Protein AF-A0AAW7QJD8-F1 (afdb_monomer)

pLDDT: mean 81.21, std 16.2, range [45.59, 98.38]

Foldseek 3Di:
DDADPVADKDWDPAADPVRDIDIDGDDDDPPDDDPDDPPPLPPLVNLCVVLCVQQDEAEPPPVRRGHVNDYHLAQPVLQVVLQVLLPDPVLLVLLVVLCPDPDPPSVVLNVLNVCLNVDDHVSSSLSVQLSCQQPVPSSHVPRPDDNSNADSVSSSSNSCVSNDDPPPPPPPVVVVVCVPPPVNVVVVVVVVVVVVVVVVVVVVVVVVVVVD

Secondary structure (DSSP, 8-state):
-EEETTEEEE--SS--TTS--PPEEE---TTS--SS-------HHHHHHHTTGGGT-B-TTSSS-B-SSS----HHHHHHHHHHHHT-HHHHHHHHHHHT--STTTTTTHHHHHHHHT--HHHHHHHHHHHHHH-TTTT-TT--SPP----HHHHHHHHHHHHSPPTT-STHHHHHHHHH-HHHHHHHHHHHHHHHHHHHHHHHHHHHHTT-

Radius of gyration: 30.31 Å; Cα contacts (8 Å, |Δi|>4): 180; chains: 1; bounding box: 69×104×48 Å

Solvent-accessible surface area (backbone atoms only — not comparable to full-atom values): 12487 Å² total; per-residue (Å²): 115,49,82,55,101,87,41,46,35,41,58,66,95,63,58,48,101,81,76,45,74,62,78,44,76,60,74,84,63,90,91,58,91,64,97,74,64,87,62,80,72,69,54,45,67,53,52,41,58,77,55,44,51,41,70,29,20,25,48,78,88,63,87,72,50,50,25,77,84,39,72,58,52,29,45,69,60,38,51,52,53,45,48,56,49,73,70,32,65,69,54,53,49,50,49,57,58,46,57,72,41,88,49,84,64,37,54,81,30,42,64,57,56,53,56,29,71,76,41,60,74,69,61,18,41,43,47,46,47,24,45,45,47,46,39,35,50,66,85,37,94,81,52,81,60,72,73,56,82,44,48,71,66,57,25,45,48,40,34,51,58,41,65,48,77,70,93,71,79,53,73,65,57,61,52,53,54,54,71,66,36,71,65,54,55,51,54,54,52,52,51,55,53,52,51,54,51,54,55,50,51,52,54,51,54,52,58,56,61,74,74,110

Mean predicted aligned error: 15.96 Å

Structure (mmCIF, N/CA/C/O backbone):
data_AF-A0AAW7QJD8-F1
#
_entry.id   AF-A0AAW7QJD8-F1
#
loop_
_atom_site.group_PDB
_atom_site.id
_atom_site.type_symbol
_atom_site.label_atom_id
_atom_site.label_alt_id
_atom_site.label_comp_id
_atom_site.label_asym_id
_atom_site.label_entity_id
_atom_site.label_seq_id
_atom_site.pdbx_PDB_ins_code
_atom_site.Cartn_x
_atom_site.Cartn_y
_atom_site.Cartn_z
_atom_site.occupancy
_atom_site.B_iso_or_equiv
_atom_site.auth_seq_id
_atom_site.auth_comp_id
_atom_site.auth_asym_id
_atom_site.auth_atom_id
_atom_site.pdbx_PDB_model_num
ATOM 1 N N . MET A 1 1 ? 26.773 -21.481 -22.430 1.00 71.69 1 MET A N 1
ATOM 2 C CA . MET A 1 1 ? 25.728 -20.872 -21.578 1.00 71.69 1 MET A CA 1
ATOM 3 C C . MET A 1 1 ? 24.976 -19.861 -22.421 1.00 71.69 1 MET A C 1
ATOM 5 O O . MET A 1 1 ? 25.639 -19.096 -23.110 1.00 71.69 1 MET A O 1
ATOM 9 N N . ALA A 1 2 ? 23.645 -19.876 -22.394 1.00 82.25 2 ALA A N 1
ATOM 10 C CA . ALA A 1 2 ? 22.806 -18.920 -23.117 1.00 82.25 2 ALA A CA 1
ATOM 11 C C . ALA A 1 2 ? 21.608 -18.496 -22.257 1.00 82.25 2 ALA A C 1
ATOM 13 O O . ALA A 1 2 ? 21.081 -19.301 -21.489 1.00 82.25 2 ALA A O 1
ATOM 14 N N . ILE A 1 3 ? 21.189 -17.239 -22.390 1.00 79.88 3 ILE A N 1
ATOM 15 C CA . ILE A 1 3 ? 19.991 -16.699 -21.738 1.00 79.88 3 ILE A CA 1
ATOM 16 C C . ILE A 1 3 ? 18.856 -16.740 -22.765 1.00 79.88 3 ILE A C 1
ATOM 18 O O . ILE A 1 3 ? 18.984 -16.150 -23.836 1.00 79.88 3 ILE A O 1
ATOM 22 N N . GLY A 1 4 ? 17.784 -17.469 -22.455 1.00 75.00 4 GLY A N 1
ATOM 23 C CA . GLY A 1 4 ? 16.564 -17.541 -23.260 1.00 75.00 4 GLY A CA 1
ATOM 24 C C . GLY A 1 4 ? 15.424 -16.711 -22.654 1.00 75.00 4 GLY A C 1
ATOM 25 O O . GLY A 1 4 ? 15.570 -16.195 -21.546 1.00 75.00 4 GLY A O 1
ATOM 26 N N . PRO A 1 5 ? 14.276 -16.593 -23.346 1.00 70.88 5 PRO A N 1
ATOM 27 C CA . PRO A 1 5 ? 13.136 -15.787 -22.892 1.00 70.88 5 PRO A CA 1
ATOM 28 C C . PRO A 1 5 ? 12.510 -16.278 -21.575 1.00 70.88 5 PRO A C 1
ATOM 30 O O . PRO A 1 5 ? 11.783 -15.535 -20.927 1.00 70.88 5 PRO A O 1
ATOM 33 N N . ASP A 1 6 ? 12.782 -17.520 -21.178 1.00 68.69 6 ASP A N 1
ATOM 34 C CA . ASP A 1 6 ? 12.141 -18.213 -20.061 1.00 68.69 6 ASP A CA 1
ATOM 35 C C . ASP A 1 6 ? 13.138 -18.919 -19.121 1.00 68.69 6 ASP A C 1
ATOM 37 O O . ASP A 1 6 ? 12.734 -19.756 -18.306 1.00 68.69 6 ASP A O 1
ATOM 41 N N . GLY A 1 7 ? 14.441 -18.628 -19.234 1.00 72.75 7 GLY A N 1
ATOM 42 C CA . GLY A 1 7 ? 15.438 -19.152 -18.303 1.00 72.75 7 GLY A CA 1
ATOM 43 C C . GLY A 1 7 ? 16.879 -19.168 -18.801 1.00 72.75 7 GLY A C 1
ATOM 44 O O . GLY A 1 7 ? 17.210 -18.761 -19.916 1.00 72.75 7 GLY A O 1
ATOM 45 N N . LEU A 1 8 ? 17.752 -19.668 -17.927 1.00 80.56 8 LEU A N 1
ATOM 46 C CA . LEU A 1 8 ? 19.159 -19.905 -18.222 1.00 80.56 8 LEU A CA 1
ATOM 47 C C . LEU A 1 8 ? 19.339 -21.333 -18.742 1.00 80.56 8 LEU A C 1
ATOM 49 O O . LEU A 1 8 ? 18.927 -22.296 -18.093 1.00 80.56 8 LEU A O 1
ATOM 53 N N . TYR A 1 9 ? 19.993 -21.459 -19.892 1.00 87.31 9 TYR A N 1
ATOM 54 C CA . TYR A 1 9 ? 20.266 -22.735 -20.537 1.00 87.31 9 TYR A CA 1
ATOM 55 C C . TYR A 1 9 ? 21.768 -23.020 -20.549 1.00 87.31 9 TYR A C 1
ATOM 57 O O . TYR A 1 9 ? 22.594 -22.154 -20.878 1.00 87.31 9 TYR A O 1
ATOM 65 N N . PHE A 1 10 ? 22.140 -24.260 -20.233 1.00 90.12 10 PHE A N 1
ATOM 66 C CA . PHE A 1 10 ? 23.510 -24.734 -20.388 1.00 90.12 10 PHE A CA 1
ATOM 67 C C . PHE A 1 10 ? 23.549 -26.026 -21.205 1.00 90.12 10 PHE A C 1
ATOM 69 O O . PHE A 1 10 ? 22.748 -26.936 -21.011 1.00 90.12 10 PHE A O 1
ATOM 76 N N . ALA A 1 11 ? 24.504 -26.087 -22.127 1.00 89.12 11 ALA A N 1
ATOM 77 C CA . ALA A 1 11 ? 24.877 -27.300 -22.834 1.00 89.12 11 ALA A CA 1
ATOM 78 C C . ALA A 1 11 ? 26.274 -27.702 -22.331 1.00 89.12 11 ALA A C 1
ATOM 80 O O . ALA A 1 11 ? 27.160 -26.836 -22.314 1.00 89.12 11 ALA A O 1
ATOM 81 N N . PRO A 1 12 ? 26.481 -28.948 -21.870 1.00 85.06 12 PRO A N 1
ATOM 82 C CA . PRO A 1 12 ? 27.799 -29.433 -21.498 1.00 85.06 12 PRO A CA 1
ATOM 83 C C . PRO A 1 12 ? 28.723 -29.438 -22.717 1.00 85.06 12 PRO A C 1
ATOM 85 O O . PRO A 1 12 ? 28.290 -29.704 -23.836 1.00 85.06 12 PRO A O 1
ATOM 88 N N . LEU A 1 13 ? 30.009 -29.172 -22.485 1.00 82.31 13 LEU A N 1
ATOM 89 C CA . LEU A 1 13 ? 31.027 -29.209 -23.540 1.00 82.31 13 LEU A CA 1
ATOM 90 C C . LEU A 1 13 ? 31.367 -30.637 -23.988 1.00 82.31 13 LEU A C 1
ATOM 92 O O . LEU A 1 13 ? 31.828 -30.826 -25.108 1.00 82.31 13 LEU A O 1
ATOM 96 N N . TYR A 1 14 ? 31.136 -31.627 -23.125 1.00 84.25 14 TYR A N 1
ATOM 97 C CA . TYR A 1 14 ? 31.439 -33.031 -23.384 1.00 84.25 14 TYR A CA 1
ATOM 98 C C . TYR A 1 14 ? 30.159 -33.860 -23.393 1.00 84.25 14 TYR A C 1
ATOM 100 O O . TYR A 1 14 ? 29.240 -33.603 -22.612 1.00 84.25 14 TYR A O 1
ATOM 108 N N . ALA A 1 15 ? 30.114 -34.851 -24.279 1.00 81.44 15 ALA A N 1
ATOM 109 C CA . ALA A 1 15 ? 29.009 -35.790 -24.355 1.00 81.44 15 ALA A CA 1
ATOM 110 C C . ALA A 1 15 ? 28.962 -36.703 -23.119 1.00 81.44 15 ALA A C 1
ATOM 112 O O . ALA A 1 15 ? 29.961 -36.903 -22.422 1.00 81.44 15 ALA A O 1
ATOM 113 N N . ASN A 1 16 ? 27.780 -37.241 -22.832 1.00 79.25 16 ASN A N 1
ATOM 114 C CA . ASN A 1 16 ? 27.612 -38.263 -21.804 1.00 79.25 16 ASN A CA 1
ATOM 115 C C . ASN A 1 16 ? 28.194 -39.619 -22.266 1.00 79.25 16 ASN A C 1
ATOM 117 O O . ASN A 1 16 ? 28.670 -39.761 -23.388 1.00 79.25 16 ASN A O 1
ATOM 121 N N . GLN A 1 17 ? 28.123 -40.647 -21.414 1.00 82.50 17 GLN A N 1
ATOM 122 C CA . GLN A 1 17 ? 28.627 -41.998 -21.726 1.00 82.50 17 GLN A CA 1
ATOM 123 C C . GLN A 1 17 ? 27.935 -42.685 -22.922 1.00 82.50 17 GLN A C 1
ATOM 125 O O . GLN A 1 17 ? 28.373 -43.751 -23.342 1.00 82.50 17 GLN A O 1
ATOM 130 N N . ALA A 1 18 ? 26.864 -42.093 -23.455 1.00 84.19 18 ALA A N 1
ATOM 131 C CA . ALA A 1 18 ? 26.136 -42.555 -24.630 1.00 84.19 18 ALA A CA 1
ATOM 132 C C . ALA A 1 18 ? 26.365 -41.655 -25.865 1.00 84.19 18 ALA A C 1
ATOM 134 O O . ALA A 1 18 ? 25.564 -41.702 -26.795 1.00 84.19 18 ALA A O 1
ATOM 135 N N . ASP A 1 19 ? 27.411 -40.816 -25.868 1.00 85.19 19 ASP A N 1
ATOM 136 C CA . ASP A 1 19 ? 27.746 -39.861 -26.941 1.00 85.19 19 ASP A CA 1
ATOM 137 C C . ASP A 1 19 ? 26.640 -38.833 -27.261 1.00 85.19 19 ASP A C 1
ATOM 139 O O . ASP A 1 19 ? 26.539 -38.301 -28.367 1.00 85.19 19 ASP A O 1
ATOM 143 N N . GLN A 1 20 ? 25.812 -38.491 -26.271 1.00 83.06 20 GLN A N 1
ATOM 144 C CA . GLN A 1 20 ? 24.758 -37.484 -26.409 1.00 83.06 20 GLN A CA 1
ATOM 145 C C . GLN A 1 20 ? 25.092 -36.199 -25.648 1.00 83.06 20 GLN A C 1
ATOM 147 O O . GLN A 1 20 ? 25.625 -36.227 -24.535 1.00 83.06 20 GLN A O 1
ATOM 152 N N . THR A 1 21 ? 24.712 -35.058 -26.224 1.00 82.56 21 THR A N 1
ATOM 153 C CA . THR A 1 21 ? 24.745 -33.750 -25.562 1.00 82.56 21 THR A CA 1
ATOM 154 C C . THR A 1 21 ? 23.320 -33.269 -25.298 1.00 82.56 21 THR A C 1
ATOM 156 O O . THR A 1 21 ? 22.532 -33.040 -26.213 1.00 82.56 21 THR A O 1
ATOM 159 N N . SER A 1 22 ? 22.972 -33.120 -24.021 1.00 87.44 22 SER A N 1
ATOM 160 C CA . SER A 1 22 ? 21.669 -32.597 -23.600 1.00 87.44 22 SER A CA 1
ATOM 161 C C . SER A 1 22 ? 21.766 -31.109 -23.287 1.00 87.44 22 SER A C 1
ATOM 163 O O . SER A 1 22 ? 22.750 -30.652 -22.709 1.00 87.44 22 SER A O 1
ATOM 165 N N . VAL A 1 23 ? 20.726 -30.349 -23.626 1.00 86.19 23 VAL A N 1
ATOM 166 C CA . VAL A 1 23 ? 20.576 -28.964 -23.166 1.00 86.19 23 VAL A CA 1
ATOM 167 C C . VAL A 1 23 ? 19.755 -28.973 -21.886 1.00 86.19 23 VAL A C 1
ATOM 169 O O . VAL A 1 23 ? 18.638 -29.484 -21.859 1.00 86.19 23 VAL A O 1
ATOM 172 N N . TYR A 1 24 ? 20.303 -28.391 -20.827 1.00 86.25 24 TYR A N 1
ATOM 173 C CA . TYR A 1 24 ? 19.650 -28.302 -19.530 1.00 86.25 24 TYR A CA 1
ATOM 174 C C . TYR A 1 24 ? 19.107 -26.894 -19.313 1.00 86.25 24 TYR A C 1
ATOM 176 O O . TYR A 1 24 ? 19.817 -25.903 -19.511 1.00 86.25 24 TYR A O 1
ATOM 184 N N . LYS A 1 25 ? 17.852 -26.817 -18.867 1.00 84.44 25 LYS A N 1
ATOM 185 C CA . LYS A 1 25 ? 17.217 -25.587 -18.390 1.00 84.44 25 LYS A CA 1
ATOM 186 C C . LYS A 1 25 ? 17.365 -25.502 -16.875 1.00 84.44 25 LYS A C 1
ATOM 188 O O . LYS A 1 25 ? 16.997 -26.434 -16.165 1.00 84.44 25 LYS A O 1
ATOM 193 N N . ILE A 1 26 ? 17.874 -24.381 -16.383 1.00 80.81 26 ILE A N 1
ATOM 194 C CA . ILE A 1 26 ? 17.962 -24.104 -14.949 1.00 80.81 26 ILE A CA 1
ATOM 195 C C . ILE A 1 26 ? 16.654 -23.430 -14.526 1.00 80.81 26 ILE A C 1
ATOM 197 O O . ILE A 1 26 ? 16.325 -22.352 -15.020 1.00 80.81 26 ILE A O 1
ATOM 201 N N . VAL A 1 27 ? 15.911 -24.071 -13.621 1.00 72.00 27 VAL A N 1
ATOM 202 C CA . VAL A 1 27 ? 14.657 -23.553 -13.054 1.00 72.00 27 VAL A CA 1
ATOM 203 C C . VAL A 1 27 ? 14.818 -23.449 -11.533 1.00 72.00 27 VAL A C 1
ATOM 205 O O . VAL A 1 27 ? 15.237 -24.432 -10.920 1.00 72.00 27 VAL A O 1
ATOM 208 N N . PRO A 1 28 ? 14.531 -22.292 -10.908 1.00 67.75 28 PRO A N 1
ATOM 209 C CA . PRO A 1 28 ? 14.561 -22.167 -9.453 1.00 67.75 28 PRO A CA 1
ATOM 210 C C . PRO A 1 28 ? 13.516 -23.073 -8.791 1.00 67.75 28 PRO A C 1
ATOM 212 O O . PRO A 1 28 ? 12.378 -23.138 -9.253 1.00 67.75 28 PRO A O 1
ATOM 215 N N . ASP A 1 29 ? 13.873 -23.720 -7.682 1.00 72.00 29 ASP A N 1
ATOM 216 C CA . ASP A 1 29 ? 12.919 -24.452 -6.847 1.00 72.00 29 ASP A CA 1
ATOM 217 C C . ASP A 1 29 ? 12.010 -23.453 -6.106 1.00 72.00 29 ASP A C 1
ATOM 219 O O . ASP A 1 29 ? 12.505 -22.653 -5.300 1.00 72.00 29 ASP A O 1
ATOM 223 N N . PRO A 1 30 ? 10.685 -23.464 -6.344 1.00 62.53 30 PRO A N 1
ATOM 224 C CA . PRO A 1 30 ? 9.774 -22.529 -5.693 1.00 62.53 30 PRO A CA 1
ATOM 225 C C . PRO A 1 30 ? 9.703 -22.725 -4.172 1.00 62.53 30 PRO A C 1
ATOM 227 O O . PRO A 1 30 ? 9.330 -21.790 -3.464 1.00 62.53 30 PRO A O 1
ATOM 230 N N . THR A 1 31 ? 10.077 -23.902 -3.663 1.00 65.69 31 THR A N 1
ATOM 231 C CA . THR A 1 31 ? 10.000 -24.258 -2.239 1.00 65.69 31 THR A CA 1
ATOM 232 C C . THR A 1 31 ? 11.256 -23.896 -1.444 1.00 65.69 31 THR A C 1
ATOM 234 O O . THR A 1 31 ? 11.243 -23.972 -0.216 1.00 65.69 31 THR A O 1
ATOM 237 N N . ASN A 1 32 ? 12.327 -23.454 -2.115 1.00 60.47 32 ASN A N 1
ATOM 238 C CA . ASN A 1 32 ? 13.611 -23.163 -1.487 1.00 60.47 32 ASN A CA 1
ATOM 239 C C . ASN A 1 32 ? 13.896 -21.648 -1.391 1.00 60.47 32 ASN A C 1
ATOM 241 O O . ASN A 1 32 ? 13.604 -20.856 -2.301 1.00 60.47 32 ASN A O 1
ATOM 245 N N . SER A 1 33 ? 14.503 -21.235 -0.278 1.00 46.50 33 SER A N 1
ATOM 246 C CA . SER A 1 33 ? 14.896 -19.846 -0.015 1.00 46.50 33 SER A CA 1
ATOM 247 C C . SER A 1 33 ? 16.295 -19.588 -0.563 1.00 46.50 33 SER A C 1
ATOM 249 O O . SER A 1 33 ? 17.299 -19.908 0.068 1.00 46.50 33 SER A O 1
ATOM 251 N N . TYR A 1 34 ? 16.368 -18.992 -1.753 1.00 59.31 34 TYR A N 1
ATOM 252 C CA . TYR A 1 34 ? 17.639 -18.587 -2.350 1.00 59.31 34 TYR A CA 1
ATOM 253 C C . TYR A 1 34 ? 18.043 -17.194 -1.851 1.00 59.31 34 TYR A C 1
ATOM 255 O O . TYR A 1 34 ? 17.263 -16.256 -2.027 1.00 59.31 34 TYR A O 1
ATOM 263 N N . PRO A 1 35 ? 19.258 -17.018 -1.298 1.00 47.78 35 PRO A N 1
ATOM 264 C CA . PRO A 1 35 ? 19.729 -15.716 -0.817 1.00 47.78 35 PRO A CA 1
ATOM 265 C C . PRO A 1 35 ? 19.899 -14.689 -1.949 1.00 47.78 35 PRO A C 1
ATOM 267 O O . PRO A 1 35 ? 19.862 -13.489 -1.698 1.00 47.78 35 PRO A O 1
ATOM 270 N N . TYR A 1 36 ? 20.033 -15.157 -3.196 1.00 45.59 36 TYR A N 1
ATOM 271 C CA . TYR A 1 36 ? 20.136 -14.330 -4.397 1.00 45.59 36 TYR A CA 1
ATOM 272 C C . TYR A 1 36 ? 19.245 -14.914 -5.495 1.00 45.59 36 TYR A C 1
ATOM 274 O O . TYR A 1 36 ? 19.683 -15.718 -6.318 1.00 45.59 36 TYR A O 1
ATOM 282 N N . ARG A 1 37 ? 17.963 -14.545 -5.500 1.00 48.72 37 ARG A N 1
ATOM 283 C CA . ARG A 1 37 ? 17.124 -14.741 -6.686 1.00 48.72 37 ARG A CA 1
ATOM 284 C C . ARG A 1 37 ? 17.514 -13.650 -7.691 1.00 48.72 37 ARG A C 1
ATOM 286 O O . ARG A 1 37 ? 17.556 -12.486 -7.287 1.00 48.72 37 ARG A O 1
ATOM 293 N N . PRO A 1 38 ? 17.744 -13.958 -8.982 1.00 49.78 38 PRO A N 1
ATOM 294 C CA . PRO A 1 38 ? 17.526 -12.979 -10.031 1.00 49.78 38 PRO A CA 1
ATOM 295 C C . PRO A 1 38 ? 16.018 -12.735 -10.035 1.00 49.78 38 PRO A C 1
ATOM 297 O O . PRO A 1 38 ? 15.265 -13.328 -10.800 1.00 49.78 38 PRO A O 1
ATOM 300 N N . LEU A 1 39 ? 15.554 -11.944 -9.068 1.00 48.56 39 LEU A N 1
ATOM 301 C CA . LEU A 1 39 ? 14.274 -11.290 -9.170 1.00 48.56 39 LEU A CA 1
ATOM 302 C C . LEU A 1 39 ? 14.393 -10.533 -10.482 1.00 48.56 39 LEU A C 1
ATOM 304 O O . LEU A 1 39 ? 15.276 -9.686 -10.643 1.00 48.56 39 LEU A O 1
ATOM 308 N N . GLN A 1 40 ? 13.533 -10.856 -11.434 1.00 51.28 40 GLN A N 1
ATOM 309 C CA . GLN A 1 40 ? 13.064 -9.816 -12.318 1.00 51.28 40 GLN A CA 1
ATOM 310 C C . GLN A 1 40 ? 12.454 -8.804 -11.347 1.00 51.28 40 GLN A C 1
ATOM 312 O O . GLN A 1 40 ? 11.357 -9.010 -10.843 1.00 51.28 40 GLN A O 1
ATOM 317 N N . VAL A 1 41 ? 13.271 -7.850 -10.888 1.00 54.72 41 VAL A N 1
ATOM 318 C CA . VAL A 1 41 ? 12.813 -6.738 -10.071 1.00 54.72 41 VAL A CA 1
ATOM 319 C C . VAL A 1 41 ? 11.913 -6.006 -11.037 1.00 54.72 41 VAL A C 1
ATOM 321 O O . VAL A 1 41 ? 12.394 -5.279 -11.905 1.00 54.72 41 VAL A O 1
ATOM 324 N N . GLU A 1 42 ? 10.631 -6.355 -10.995 1.00 66.75 42 GLU A N 1
ATOM 325 C CA . GLU A 1 42 ? 9.617 -5.701 -11.791 1.00 66.75 42 GLU A CA 1
ATOM 326 C C . GLU A 1 42 ? 9.771 -4.216 -11.503 1.00 66.75 42 GLU A C 1
ATOM 328 O O . GLU A 1 42 ? 9.825 -3.803 -10.340 1.00 66.75 42 GLU A O 1
ATOM 333 N N . ASP A 1 43 ? 9.970 -3.427 -12.559 1.00 83.38 43 ASP A N 1
ATOM 334 C CA . ASP A 1 43 ? 10.126 -1.990 -12.403 1.00 83.38 43 ASP A CA 1
ATOM 335 C C . ASP A 1 43 ? 8.877 -1.494 -1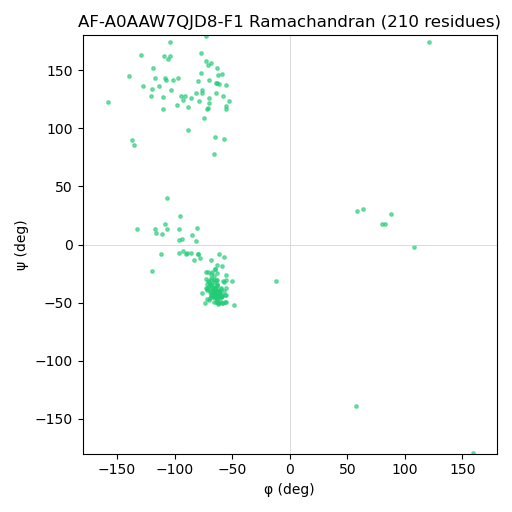1.656 1.00 83.38 43 ASP A C 1
ATOM 337 O O . ASP A 1 43 ? 7.769 -1.621 -12.189 1.00 83.38 43 ASP A O 1
ATOM 341 N N . PRO A 1 44 ? 9.000 -0.936 -10.435 1.00 87.12 44 PRO A N 1
ATOM 342 C CA . PRO A 1 44 ? 7.841 -0.492 -9.667 1.00 87.12 44 PRO A CA 1
ATOM 343 C C . PRO A 1 44 ? 6.993 0.498 -10.464 1.00 87.12 44 PRO A C 1
ATOM 345 O O . PRO A 1 44 ? 5.769 0.525 -10.338 1.00 87.12 44 PRO A O 1
ATOM 348 N N . ARG A 1 45 ? 7.623 1.285 -11.347 1.00 87.31 45 ARG A N 1
ATOM 349 C CA . ARG A 1 45 ? 6.916 2.212 -12.230 1.00 87.31 45 ARG A CA 1
ATOM 350 C C . ARG A 1 45 ? 6.101 1.477 -13.289 1.00 87.31 45 ARG A C 1
ATOM 352 O O . ARG A 1 45 ? 5.055 1.985 -13.681 1.00 87.31 45 ARG A O 1
ATOM 359 N N . GLN A 1 46 ? 6.569 0.330 -13.775 1.00 87.44 46 GLN A N 1
ATOM 360 C CA . GLN A 1 46 ? 5.814 -0.518 -14.693 1.00 87.44 46 GLN A CA 1
ATOM 361 C C . GLN A 1 46 ? 4.579 -1.092 -14.000 1.00 87.44 46 GLN A C 1
ATOM 363 O O . GLN A 1 46 ? 3.484 -0.880 -14.515 1.00 87.44 46 GLN A O 1
ATOM 368 N N . ILE A 1 47 ? 4.725 -1.670 -12.801 1.00 90.94 47 ILE A N 1
ATOM 369 C CA . ILE A 1 47 ? 3.586 -2.171 -12.009 1.00 90.94 47 ILE A CA 1
ATOM 370 C C . ILE A 1 47 ? 2.556 -1.050 -11.792 1.00 90.94 47 ILE A C 1
ATOM 372 O O . ILE A 1 47 ? 1.377 -1.215 -12.089 1.00 90.94 47 ILE A O 1
ATOM 376 N N . ILE A 1 48 ? 2.997 0.132 -11.347 1.00 91.50 48 ILE A N 1
ATOM 377 C CA . ILE A 1 48 ? 2.129 1.301 -11.108 1.00 91.50 48 ILE A CA 1
ATOM 378 C C . ILE A 1 48 ? 1.339 1.712 -12.363 1.00 91.50 48 ILE A C 1
ATOM 380 O O . ILE A 1 48 ? 0.168 2.088 -12.257 1.00 91.50 48 ILE A O 1
ATOM 384 N N . ARG A 1 49 ? 1.965 1.659 -13.547 1.00 89.69 49 ARG A N 1
ATOM 385 C CA . ARG A 1 49 ? 1.309 1.990 -14.820 1.00 89.69 49 ARG A CA 1
ATOM 386 C C . ARG A 1 49 ? 0.336 0.898 -15.257 1.00 89.69 49 ARG A C 1
ATOM 388 O O . ARG A 1 49 ? -0.806 1.210 -15.573 1.00 89.69 49 ARG A O 1
ATOM 395 N N . GLU A 1 50 ? 0.776 -0.355 -15.271 1.00 91.62 50 GLU A N 1
ATOM 396 C CA . GLU A 1 50 ? 0.013 -1.488 -15.812 1.00 91.62 50 GLU A CA 1
ATOM 397 C C . GLU A 1 50 ? -1.168 -1.881 -14.924 1.00 91.62 50 GLU A C 1
ATOM 399 O O . GLU A 1 50 ? -2.229 -2.236 -15.431 1.00 91.62 50 GLU A O 1
ATOM 404 N N . ARG A 1 51 ? -1.020 -1.749 -13.602 1.00 94.75 51 ARG A N 1
ATOM 405 C CA . ARG A 1 51 ? -2.105 -1.985 -12.640 1.00 94.75 51 ARG A CA 1
ATOM 406 C C . ARG A 1 51 ? -3.073 -0.804 -12.542 1.00 94.75 51 ARG A C 1
ATOM 408 O O . ARG A 1 51 ? -4.119 -0.935 -11.924 1.00 94.75 51 ARG A O 1
ATOM 415 N N . GLY A 1 52 ? -2.767 0.334 -13.173 1.00 92.94 52 GLY A N 1
ATOM 416 C CA . GLY A 1 52 ? -3.696 1.459 -13.303 1.00 92.94 52 GLY A CA 1
ATOM 417 C C . GLY A 1 52 ? -3.761 2.402 -12.097 1.00 92.94 52 GLY A C 1
ATOM 418 O O . GLY A 1 52 ? -4.698 3.194 -12.001 1.00 92.94 52 GLY A O 1
ATOM 419 N N . CYS A 1 53 ? -2.769 2.385 -11.199 1.00 93.81 53 CYS A N 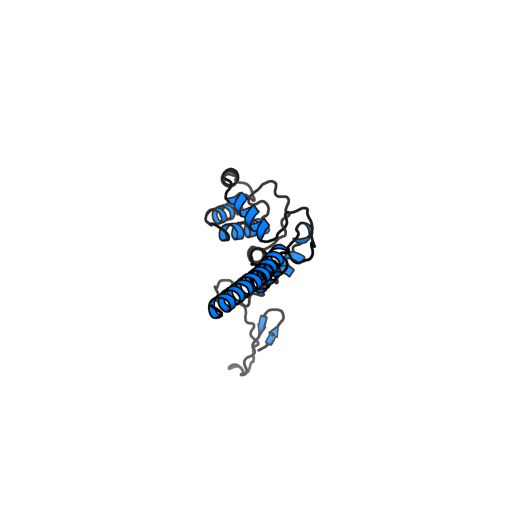1
ATOM 420 C CA . CYS A 1 53 ? -2.751 3.231 -9.997 1.00 93.81 53 CYS A CA 1
ATOM 421 C C . CYS A 1 53 ? -2.892 4.729 -10.333 1.00 93.81 53 CYS A C 1
ATOM 423 O O . CYS A 1 53 ? -3.590 5.476 -9.644 1.00 93.81 53 CYS A O 1
ATOM 425 N N . LEU A 1 54 ? -2.274 5.159 -11.438 1.00 92.31 54 LEU A N 1
ATOM 426 C CA . LEU A 1 54 ? -2.307 6.545 -11.915 1.00 92.31 54 LEU A CA 1
ATOM 427 C C . LEU A 1 54 ? -3.690 6.989 -12.417 1.00 92.31 54 LEU A C 1
ATOM 429 O O . LEU A 1 54 ? -3.925 8.183 -12.567 1.00 92.31 54 LEU A O 1
ATOM 433 N N . GLY A 1 55 ? -4.634 6.069 -12.646 1.00 92.31 55 GLY A N 1
ATOM 434 C CA . GLY A 1 55 ? -6.006 6.428 -13.016 1.00 92.31 55 GLY A CA 1
ATOM 435 C C . GLY A 1 55 ? -6.729 7.216 -11.918 1.00 92.31 55 GLY A C 1
ATOM 436 O O . GLY A 1 55 ? -7.556 8.078 -12.214 1.00 92.31 55 GLY A O 1
ATOM 437 N N . CYS A 1 56 ? -6.380 6.974 -10.651 1.00 94.31 56 CYS A N 1
ATOM 438 C CA . CYS A 1 56 ? -7.012 7.625 -9.502 1.00 94.31 56 CYS A CA 1
ATOM 439 C C . CYS A 1 56 ? -6.045 8.440 -8.645 1.00 94.31 56 CYS A C 1
ATOM 441 O O . CYS A 1 56 ? -6.513 9.330 -7.940 1.00 94.31 56 CYS A O 1
ATOM 443 N N . HIS A 1 57 ? -4.746 8.149 -8.692 1.00 93.88 57 HIS A N 1
ATOM 444 C CA . HIS A 1 57 ? -3.749 8.741 -7.808 1.00 93.88 57 HIS A CA 1
ATOM 445 C C . HIS A 1 57 ? -2.688 9.541 -8.569 1.00 93.88 57 HIS A C 1
ATOM 447 O O . HIS A 1 57 ? -2.314 9.189 -9.685 1.00 93.88 57 HIS A O 1
ATOM 453 N N . GLN A 1 58 ? -2.126 10.549 -7.901 1.00 89.88 58 GLN A N 1
ATOM 454 C CA . GLN A 1 58 ? -0.912 11.259 -8.322 1.00 89.88 58 GLN A CA 1
ATOM 455 C C . GLN A 1 58 ? 0.299 10.774 -7.519 1.00 89.88 58 GLN A C 1
ATOM 457 O O . GLN A 1 58 ? 0.194 10.576 -6.304 1.00 89.88 58 GLN A O 1
ATOM 462 N N . ILE A 1 59 ? 1.465 10.649 -8.159 1.00 84.25 59 ILE A N 1
ATOM 463 C CA . ILE A 1 59 ? 2.735 10.291 -7.507 1.00 84.25 59 ILE A CA 1
ATOM 464 C C . ILE A 1 59 ? 3.742 11.429 -7.727 1.00 84.25 59 ILE A C 1
ATOM 466 O O . ILE A 1 59 ? 3.880 11.959 -8.817 1.00 84.25 59 ILE A O 1
ATOM 470 N N . ARG A 1 60 ? 4.461 11.868 -6.685 1.00 70.56 60 ARG A N 1
ATOM 471 C CA . ARG A 1 60 ? 5.434 12.973 -6.822 1.00 70.56 60 ARG A CA 1
ATOM 472 C C . ARG A 1 60 ? 6.557 12.606 -7.811 1.00 70.56 60 ARG A C 1
ATOM 474 O O . ARG A 1 60 ? 7.113 11.517 -7.725 1.00 70.56 60 ARG A O 1
ATOM 481 N N . GLY A 1 61 ? 6.952 13.561 -8.661 1.00 58.72 61 GLY A N 1
ATOM 482 C CA . GLY A 1 61 ? 8.096 13.439 -9.583 1.00 58.72 61 GLY A CA 1
ATOM 483 C C . GLY A 1 61 ? 7.738 13.286 -11.067 1.00 58.72 61 GLY A C 1
ATOM 484 O O . GLY A 1 61 ? 8.640 13.272 -11.897 1.00 58.72 61 GLY A O 1
ATOM 485 N N . ASP A 1 62 ? 6.451 13.230 -11.412 1.00 53.06 62 ASP A N 1
ATOM 486 C CA . ASP A 1 62 ? 5.945 13.053 -12.785 1.00 53.06 62 ASP A CA 1
ATOM 487 C C . ASP A 1 62 ? 5.235 14.297 -13.363 1.00 53.06 62 ASP A C 1
ATOM 489 O O . ASP A 1 62 ? 4.627 14.238 -14.428 1.00 53.06 62 ASP A O 1
ATOM 493 N N . GLY A 1 63 ? 5.311 15.440 -12.672 1.00 52.66 63 GLY A N 1
ATOM 494 C CA . GLY A 1 63 ? 4.681 16.685 -13.122 1.00 52.66 63 GLY A CA 1
ATOM 495 C C . GLY A 1 63 ? 3.177 16.786 -12.847 1.00 52.66 63 GLY A C 1
ATOM 496 O O . GLY A 1 63 ? 2.528 17.644 -13.439 1.00 52.66 63 GLY A O 1
ATOM 497 N N . GLY A 1 64 ? 2.624 15.967 -11.942 1.00 58.50 64 GLY A N 1
ATOM 498 C CA . GLY A 1 64 ? 1.191 15.986 -11.617 1.00 58.50 64 GLY A CA 1
ATOM 499 C C . GLY A 1 64 ? 0.370 15.071 -12.523 1.00 58.50 64 GLY A C 1
ATOM 500 O O . GLY A 1 64 ? -0.813 15.320 -12.746 1.00 58.50 64 GLY A O 1
ATOM 501 N N . PHE A 1 65 ? 1.004 14.035 -13.070 1.00 68.19 65 PHE A N 1
ATOM 502 C CA . PHE A 1 65 ? 0.336 13.053 -13.905 1.00 68.19 65 PHE A CA 1
ATOM 503 C C . PHE A 1 65 ? -0.481 12.098 -13.020 1.00 68.19 65 PHE A C 1
ATOM 505 O O . PHE A 1 65 ? 0.007 11.575 -12.021 1.00 68.19 65 PHE A O 1
ATOM 512 N N . GLY A 1 66 ? -1.747 11.891 -13.377 1.00 82.88 66 GLY A N 1
ATOM 513 C CA . GLY A 1 66 ? -2.650 10.965 -12.695 1.00 82.88 66 GLY A CA 1
ATOM 514 C C . GLY A 1 66 ? -3.922 11.601 -12.130 1.00 82.88 66 GLY A C 1
ATOM 515 O O . GLY A 1 66 ? -4.136 12.814 -12.194 1.00 82.88 66 GLY A O 1
ATOM 516 N N . GLY A 1 67 ? -4.808 10.750 -11.617 1.00 85.62 67 GLY A N 1
ATOM 517 C CA . GLY A 1 67 ? -6.122 11.138 -11.110 1.00 85.62 67 GLY A CA 1
ATOM 518 C C .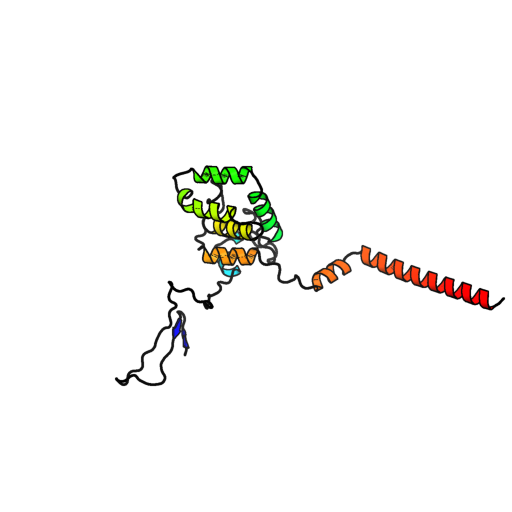 GLY A 1 67 ? -6.094 11.784 -9.722 1.00 85.62 67 GLY A C 1
ATOM 519 O O . GLY A 1 67 ? -5.119 11.685 -8.982 1.00 85.62 67 GLY A O 1
ATOM 520 N N . ALA A 1 68 ? -7.206 12.423 -9.356 1.00 87.56 68 ALA A N 1
ATOM 521 C CA . ALA A 1 68 ? -7.432 13.004 -8.026 1.00 87.56 68 ALA A CA 1
ATOM 522 C C . ALA A 1 68 ? -8.597 12.336 -7.268 1.00 87.56 68 ALA A C 1
ATOM 524 O O . ALA A 1 68 ? -9.054 12.848 -6.249 1.00 87.56 68 ALA A O 1
ATOM 525 N N . ALA A 1 69 ? -9.109 11.213 -7.785 1.00 91.62 69 ALA A N 1
ATOM 526 C CA . ALA A 1 69 ? -10.176 10.451 -7.136 1.00 91.62 69 ALA A CA 1
ATOM 527 C C . ALA A 1 69 ? -9.678 9.746 -5.861 1.00 91.62 69 ALA A C 1
ATOM 529 O O . ALA A 1 69 ? -10.433 9.583 -4.905 1.00 91.62 69 ALA A O 1
ATOM 530 N N . GLY A 1 70 ? -8.406 9.344 -5.849 1.00 90.81 70 GLY A N 1
ATOM 531 C CA . GLY A 1 70 ? -7.699 8.821 -4.689 1.00 90.81 70 GLY A CA 1
ATOM 532 C C . GLY A 1 70 ? -6.730 9.853 -4.096 1.00 90.81 70 GLY A C 1
ATOM 533 O O . GLY A 1 70 ? -6.354 10.821 -4.761 1.00 90.81 70 GLY A O 1
ATOM 534 N N . PRO A 1 71 ? -6.291 9.660 -2.840 1.00 91.31 71 PRO A N 1
ATOM 535 C CA . PRO A 1 71 ? -5.307 10.537 -2.213 1.00 91.31 71 PRO A CA 1
ATOM 536 C C . PRO A 1 71 ? -3.961 10.488 -2.951 1.00 91.31 71 PRO A C 1
ATOM 538 O O . PRO A 1 71 ? -3.601 9.453 -3.513 1.00 91.31 71 PRO A O 1
ATOM 541 N N . PRO A 1 72 ? -3.164 11.565 -2.921 1.00 90.44 72 PRO A N 1
ATOM 542 C CA . PRO A 1 72 ? -1.845 11.545 -3.533 1.00 90.44 72 PRO A CA 1
ATOM 543 C C . PRO A 1 72 ? -0.931 10.537 -2.822 1.00 90.44 72 PRO A C 1
ATOM 545 O O . PRO A 1 72 ? -0.895 10.464 -1.595 1.00 90.44 72 PRO A O 1
ATOM 548 N N . LEU A 1 73 ? -0.148 9.798 -3.603 1.00 91.06 73 LEU A N 1
ATOM 549 C CA . LEU A 1 73 ? 0.764 8.751 -3.135 1.00 91.06 73 LEU A CA 1
ATOM 550 C C . LEU A 1 73 ? 2.196 9.274 -2.949 1.00 91.06 73 LEU A C 1
ATOM 552 O O . LEU A 1 73 ? 3.163 8.523 -3.038 1.00 91.06 73 LEU A O 1
ATOM 556 N N . ASN A 1 74 ? 2.367 10.579 -2.719 1.00 87.44 74 ASN A N 1
ATOM 557 C CA . ASN A 1 74 ? 3.686 11.097 -2.370 1.00 87.44 74 ASN A CA 1
ATOM 558 C C . ASN A 1 74 ? 4.090 10.636 -0.966 1.00 87.44 74 ASN A C 1
ATOM 560 O O . ASN A 1 74 ? 3.260 10.615 -0.057 1.00 87.44 74 ASN A O 1
ATOM 564 N N . ARG A 1 75 ? 5.374 10.306 -0.803 1.00 89.31 75 ARG A N 1
ATOM 565 C CA . ARG A 1 75 ? 5.928 9.693 0.408 1.00 89.31 75 ARG A CA 1
ATOM 566 C C . ARG A 1 75 ? 5.512 10.409 1.689 1.00 89.31 75 ARG A C 1
ATOM 568 O O . ARG A 1 75 ? 5.032 9.771 2.620 1.00 89.31 75 ARG A O 1
ATOM 575 N N . GLU A 1 76 ? 5.704 11.726 1.743 1.00 88.94 76 GLU A N 1
ATOM 576 C CA . GLU A 1 76 ? 5.506 12.494 2.974 1.00 88.94 76 GLU A CA 1
ATOM 577 C C . GLU A 1 76 ? 4.046 12.468 3.438 1.00 88.94 76 GLU A C 1
ATOM 579 O O . GLU A 1 76 ? 3.778 12.156 4.599 1.00 88.94 76 GLU A O 1
ATOM 584 N N . LEU A 1 77 ? 3.099 12.756 2.536 1.00 89.75 77 LEU A N 1
ATOM 585 C CA . LEU A 1 77 ? 1.677 12.725 2.880 1.00 89.75 77 LEU A CA 1
ATOM 586 C C . LEU A 1 77 ? 1.186 11.299 3.114 1.00 89.75 77 LEU A C 1
ATOM 588 O O . LEU A 1 77 ? 0.372 11.085 4.009 1.00 89.75 77 LEU A O 1
ATOM 592 N N . LEU A 1 78 ? 1.678 10.325 2.346 1.00 91.94 78 LEU A N 1
ATOM 593 C CA . LEU A 1 78 ? 1.285 8.928 2.492 1.00 91.94 78 LEU A CA 1
ATOM 594 C C . LEU A 1 78 ? 1.661 8.397 3.880 1.00 91.94 78 LEU A C 1
ATOM 596 O O . LEU A 1 78 ? 0.794 7.891 4.590 1.00 91.94 78 LEU A O 1
ATOM 600 N N . ILE A 1 79 ? 2.915 8.590 4.303 1.00 93.50 79 ILE A N 1
ATOM 601 C CA . ILE A 1 79 ? 3.374 8.198 5.641 1.00 93.50 79 ILE A CA 1
ATOM 602 C C . ILE A 1 79 ? 2.552 8.911 6.715 1.00 93.50 79 ILE A C 1
ATOM 604 O O . ILE A 1 79 ? 2.017 8.248 7.601 1.00 93.50 79 ILE A O 1
ATOM 608 N N . ALA A 1 80 ? 2.404 10.236 6.621 1.00 94.12 80 ALA A N 1
ATOM 609 C CA . ALA A 1 80 ? 1.680 11.014 7.624 1.00 94.12 80 ALA A CA 1
ATOM 610 C C . ALA A 1 80 ? 0.217 10.557 7.773 1.00 94.12 80 ALA A C 1
ATOM 612 O O . ALA A 1 80 ? -0.255 10.351 8.891 1.00 94.12 80 ALA A O 1
ATOM 613 N N . ASN A 1 81 ? -0.487 10.345 6.658 1.00 94.56 81 ASN A N 1
ATOM 614 C CA . ASN A 1 81 ? -1.890 9.931 6.658 1.00 94.56 81 ASN A CA 1
ATOM 615 C C . ASN A 1 81 ? -2.074 8.521 7.226 1.00 94.56 81 ASN A C 1
ATOM 617 O O . ASN A 1 81 ? -2.966 8.297 8.047 1.00 94.56 81 ASN A O 1
ATOM 621 N N . VAL A 1 82 ? -1.229 7.572 6.813 1.00 96.81 82 VAL A N 1
ATOM 622 C CA . VAL A 1 82 ? -1.318 6.189 7.292 1.00 96.81 82 VAL A CA 1
ATOM 623 C C . VAL A 1 82 ? -0.938 6.114 8.769 1.00 96.81 82 VAL A C 1
ATOM 625 O O . VAL A 1 82 ? -1.672 5.514 9.545 1.00 96.81 82 VAL A O 1
ATOM 628 N N . GLN A 1 83 ? 0.127 6.789 9.207 1.00 96.69 83 GLN A N 1
ATOM 629 C CA . GLN A 1 83 ? 0.481 6.847 10.631 1.00 96.69 83 GLN A CA 1
ATOM 630 C C . GLN A 1 83 ? -0.631 7.472 11.475 1.00 96.69 83 GLN A C 1
ATOM 632 O O . GLN A 1 83 ? -0.978 6.930 12.522 1.00 96.69 83 GLN A O 1
ATOM 637 N N . ALA A 1 84 ? -1.228 8.577 11.019 1.00 96.88 84 ALA A N 1
ATOM 638 C CA . ALA A 1 84 ? -2.342 9.207 11.721 1.00 96.88 84 ALA A CA 1
ATOM 639 C C . ALA A 1 84 ? -3.542 8.256 11.854 1.00 96.88 84 ALA A C 1
ATOM 641 O O . ALA A 1 84 ? -4.144 8.174 12.925 1.00 96.88 84 ALA A O 1
ATOM 642 N N . ARG A 1 85 ? -3.850 7.488 10.799 1.00 96.12 85 ARG A N 1
ATOM 643 C CA . ARG A 1 85 ? -4.876 6.437 10.826 1.00 96.12 85 ARG A CA 1
ATOM 644 C C . ARG A 1 85 ? -4.522 5.333 11.827 1.00 96.12 85 ARG A C 1
ATOM 646 O O . ARG A 1 85 ? -5.339 5.017 12.681 1.00 96.12 85 ARG A O 1
ATOM 653 N N . LEU A 1 86 ? -3.309 4.783 11.772 1.00 96.38 86 LEU A N 1
ATOM 654 C CA . LEU A 1 86 ? -2.874 3.694 12.657 1.00 96.38 86 LEU A CA 1
ATOM 655 C C . LEU A 1 86 ? -2.789 4.108 14.136 1.00 96.38 86 LEU A C 1
ATOM 657 O O . LEU A 1 86 ? -2.949 3.269 15.023 1.00 96.38 86 LEU A O 1
ATOM 661 N N . ASN A 1 87 ? -2.563 5.388 14.422 1.00 95.88 87 ASN A N 1
ATOM 662 C CA . ASN A 1 87 ? -2.530 5.925 15.784 1.00 95.88 87 ASN A CA 1
ATOM 663 C C . ASN A 1 87 ? -3.919 6.314 16.318 1.00 95.88 87 ASN A C 1
ATOM 665 O O . ASN A 1 87 ? -4.060 6.635 17.498 1.00 95.88 87 ASN A O 1
ATOM 669 N N . ASN A 1 88 ? -4.954 6.279 15.477 1.00 97.44 88 ASN A N 1
ATOM 670 C CA . ASN A 1 88 ? -6.315 6.610 15.868 1.00 97.44 88 ASN A CA 1
ATOM 671 C C . ASN A 1 88 ? -6.977 5.429 16.609 1.00 97.44 88 ASN A C 1
ATOM 673 O O . ASN A 1 88 ? -7.077 4.319 16.084 1.00 97.44 88 ASN A O 1
ATOM 677 N N . GLN A 1 89 ? -7.455 5.670 17.834 1.00 97.56 89 GLN A N 1
ATOM 678 C CA . GLN A 1 89 ? -8.075 4.633 18.673 1.00 97.56 89 GLN A CA 1
ATOM 679 C C . GLN A 1 89 ? -9.405 4.124 18.103 1.00 97.56 89 GLN A C 1
ATOM 681 O O . GLN A 1 89 ? -9.668 2.926 18.137 1.00 97.56 89 GLN A O 1
ATOM 686 N N . GLN A 1 90 ? -10.225 5.005 17.524 1.00 97.25 90 GLN A N 1
ATOM 687 C CA . GLN A 1 90 ? -11.487 4.617 16.891 1.00 97.25 90 GLN A CA 1
ATOM 688 C C . GLN A 1 90 ? -11.248 3.720 15.671 1.00 97.25 90 GLN A C 1
ATOM 690 O O . GLN A 1 90 ? -11.982 2.761 15.457 1.00 97.25 90 GLN A O 1
ATOM 695 N N . TYR A 1 91 ? -10.193 3.987 14.900 1.00 96.69 91 TYR A N 1
ATOM 696 C CA . TYR A 1 91 ? -9.787 3.123 13.795 1.00 96.69 91 TYR A CA 1
ATOM 697 C C . TYR A 1 91 ? -9.341 1.739 14.289 1.00 96.69 91 TYR A C 1
ATOM 699 O O . TYR A 1 91 ? -9.735 0.730 13.716 1.00 96.69 91 TYR A O 1
ATOM 707 N N . ARG A 1 92 ? -8.581 1.660 15.389 1.00 96.12 92 ARG A N 1
ATOM 708 C CA . ARG A 1 92 ? -8.202 0.366 15.986 1.00 96.12 92 ARG A CA 1
ATOM 709 C C . ARG A 1 92 ? -9.414 -0.427 16.471 1.00 96.12 92 ARG A C 1
ATOM 711 O O . ARG A 1 92 ? -9.458 -1.634 16.254 1.00 96.12 92 ARG A O 1
ATOM 718 N N . GLN A 1 93 ? -10.402 0.245 17.065 1.00 97.31 93 GLN A N 1
ATOM 719 C CA . GLN A 1 93 ? -11.659 -0.396 17.450 1.00 97.31 93 GLN A CA 1
ATOM 720 C C . GLN A 1 93 ? -12.418 -0.923 16.226 1.00 97.31 93 GLN A C 1
ATOM 722 O O . GLN A 1 93 ? -12.860 -2.065 16.240 1.00 97.31 93 GLN A O 1
ATOM 727 N N . LEU A 1 94 ? -12.488 -0.146 15.138 1.00 96.12 94 LEU A N 1
ATOM 728 C CA . LEU A 1 94 ? -13.090 -0.601 13.882 1.00 96.12 94 LEU A CA 1
ATOM 729 C C . LEU A 1 94 ? -12.439 -1.897 13.374 1.00 96.12 94 LEU A C 1
ATOM 731 O O . LEU A 1 94 ? -13.151 -2.804 12.958 1.00 96.12 94 LEU A O 1
ATOM 735 N N . LEU A 1 95 ? -11.106 -2.010 13.417 1.00 97.25 95 LEU A N 1
ATOM 736 C CA . LEU A 1 95 ? -10.422 -3.243 13.008 1.00 97.25 95 LEU A CA 1
ATOM 737 C C . LEU A 1 95 ? -10.831 -4.443 13.873 1.00 97.25 95 LEU A C 1
ATOM 739 O O . LEU A 1 95 ? -11.081 -5.517 13.328 1.00 97.25 95 LEU A O 1
ATOM 743 N N . ALA A 1 96 ? -10.944 -4.247 15.189 1.00 96.75 96 ALA A N 1
ATOM 744 C CA . ALA A 1 96 ? -11.397 -5.285 16.112 1.00 96.75 96 ALA A CA 1
ATOM 745 C C . ALA A 1 96 ? -12.856 -5.699 15.849 1.00 96.75 96 ALA A C 1
ATOM 747 O O . ALA A 1 96 ? -13.179 -6.883 15.916 1.00 96.75 96 ALA A O 1
ATOM 748 N N . ASP A 1 97 ? -13.724 -4.748 15.500 1.00 96.69 97 ASP A N 1
ATOM 749 C CA . ASP A 1 97 ? -15.117 -5.025 15.142 1.00 96.69 97 ASP A CA 1
ATOM 750 C C . ASP A 1 97 ? -15.208 -5.800 13.814 1.00 96.69 97 ASP A C 1
ATOM 752 O O . ASP A 1 97 ? -16.005 -6.730 13.688 1.00 96.69 97 ASP A O 1
ATOM 756 N N . LEU A 1 98 ? -14.366 -5.463 12.827 1.00 96.31 98 LEU A N 1
ATOM 757 C CA . LEU A 1 98 ? -14.270 -6.204 11.563 1.00 96.31 98 LEU A CA 1
ATOM 758 C C . LEU A 1 98 ? -13.787 -7.646 11.774 1.00 96.31 98 LEU A C 1
ATOM 760 O O . LEU A 1 98 ? -14.246 -8.543 11.070 1.00 96.31 98 LEU A O 1
ATOM 764 N N . ASP A 1 99 ? -12.905 -7.891 12.748 1.00 96.81 99 ASP A N 1
ATOM 765 C CA . ASP A 1 99 ? -12.422 -9.239 13.073 1.00 96.81 99 ASP A CA 1
ATOM 766 C C . ASP A 1 99 ? -13.531 -10.180 13.568 1.00 96.81 99 ASP A C 1
ATOM 768 O O . ASP A 1 99 ? -13.412 -11.394 13.379 1.00 96.81 99 ASP A O 1
ATOM 772 N N . GLN A 1 100 ? -14.623 -9.64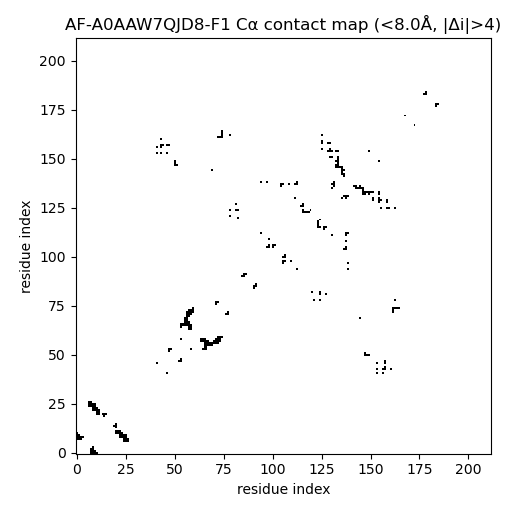2 14.125 1.00 96.81 100 GLN A N 1
ATOM 773 C CA . GLN A 1 100 ? -15.779 -10.424 14.588 1.00 96.81 100 GLN A CA 1
ATOM 774 C C . GLN A 1 100 ? -16.702 -10.889 13.456 1.00 96.81 100 GLN A C 1
ATOM 776 O O . GLN A 1 100 ? -17.594 -11.703 13.681 1.00 96.81 100 GLN A O 1
ATOM 781 N N . LEU A 1 101 ? -16.528 -10.373 12.240 1.00 95.94 101 LEU A N 1
ATOM 782 C CA . LEU A 1 101 ? -17.370 -10.737 11.106 1.00 95.94 101 LEU A CA 1
ATOM 783 C C . LEU A 1 101 ? -16.925 -12.081 10.523 1.00 95.94 101 LEU A C 1
ATOM 785 O O . LEU A 1 101 ? -15.729 -12.352 10.404 1.00 95.94 101 LEU A O 1
ATOM 789 N N . GLU A 1 102 ? -17.894 -12.907 10.131 1.00 96.62 102 GLU A N 1
ATOM 790 C CA . GLU A 1 102 ? -17.668 -14.260 9.596 1.00 96.62 102 GLU A CA 1
ATOM 791 C C . GLU A 1 102 ? -17.899 -14.370 8.077 1.00 96.62 102 GLU A C 1
ATOM 793 O O . GLU A 1 102 ? -17.969 -15.464 7.526 1.00 96.62 102 GLU A O 1
ATOM 798 N N . GLU A 1 103 ? -17.991 -13.237 7.383 1.00 94.06 103 GLU A N 1
ATOM 799 C CA . GLU A 1 103 ? -18.124 -13.163 5.922 1.00 94.06 103 GLU A CA 1
ATOM 800 C C . GLU A 1 103 ? -16.812 -12.704 5.256 1.00 94.06 103 GLU A C 1
ATOM 802 O O . GLU A 1 103 ? -15.952 -12.076 5.882 1.00 94.06 103 GLU A O 1
ATOM 807 N N . GLU A 1 104 ? -16.654 -12.992 3.964 1.00 90.56 104 GLU A N 1
ATOM 808 C CA . GLU A 1 104 ? -15.523 -12.497 3.172 1.00 90.56 104 GLU A CA 1
ATOM 809 C C . GLU A 1 104 ? -15.705 -11.013 2.772 1.00 90.56 104 GLU A C 1
ATOM 811 O O . GLU A 1 104 ? -16.834 -10.577 2.530 1.00 90.56 104 GLU A O 1
ATOM 816 N N . PRO A 1 105 ? -14.619 -10.216 2.661 1.00 91.06 105 PRO A N 1
ATOM 817 C CA . PRO A 1 105 ? -13.214 -10.604 2.821 1.00 91.06 105 PRO A CA 1
ATOM 818 C C . PRO A 1 105 ? -12.722 -10.584 4.282 1.00 91.06 105 PRO A C 1
ATOM 820 O O . PRO A 1 105 ? -11.522 -10.680 4.535 1.00 91.06 105 PRO A O 1
ATOM 823 N N . TRP A 1 106 ? -13.594 -10.388 5.278 1.00 94.69 106 TRP A N 1
ATOM 824 C CA . TRP A 1 106 ? -13.172 -10.109 6.659 1.00 94.69 106 TRP A CA 1
ATOM 825 C C . TRP A 1 106 ? -12.456 -11.285 7.300 1.00 94.69 106 TRP A C 1
ATOM 827 O O . TRP A 1 106 ? -11.441 -11.074 7.964 1.00 94.69 106 TRP A O 1
ATOM 837 N N . VAL A 1 107 ? -12.938 -12.504 7.057 1.00 95.88 107 VAL A N 1
ATOM 838 C CA . VAL A 1 107 ? -12.324 -13.730 7.577 1.00 95.88 107 VAL A CA 1
ATOM 839 C C . VAL A 1 107 ? -10.909 -13.908 7.029 1.00 95.88 107 VAL A C 1
ATOM 841 O O . VAL A 1 107 ? -9.968 -14.059 7.812 1.00 95.88 107 VAL A O 1
ATOM 844 N N . SER A 1 108 ? -10.732 -13.821 5.708 1.00 94.31 108 SER A N 1
ATOM 845 C CA . SER A 1 108 ? -9.423 -13.996 5.064 1.00 94.31 108 SER A CA 1
ATOM 846 C C . SER A 1 108 ? -8.421 -12.878 5.380 1.00 94.31 108 SER A C 1
ATOM 848 O O . SER A 1 108 ? -7.211 -13.106 5.353 1.00 94.31 108 SER A O 1
ATOM 850 N N . THR A 1 109 ? -8.894 -11.685 5.755 1.00 96.31 109 THR A N 1
ATOM 851 C CA . THR A 1 109 ? -8.045 -10.512 6.042 1.00 96.31 109 THR A CA 1
ATOM 852 C C . THR A 1 109 ? -7.712 -10.296 7.527 1.00 96.31 109 THR A C 1
ATOM 854 O O . THR A 1 109 ? -7.014 -9.335 7.859 1.00 96.31 109 THR A O 1
ATOM 857 N N . ARG A 1 110 ? -8.122 -11.190 8.442 1.00 97.25 110 ARG A N 1
ATOM 858 C CA . ARG A 1 110 ? -7.766 -11.103 9.882 1.00 97.25 110 ARG A CA 1
ATOM 859 C C . ARG A 1 110 ? -6.254 -11.062 10.111 1.00 97.25 110 ARG A C 1
ATOM 861 O O . ARG A 1 110 ? -5.751 -10.245 10.880 1.00 97.25 110 ARG A O 1
ATOM 868 N N . SER A 1 111 ? -5.510 -11.909 9.401 1.00 96.50 111 SER A N 1
ATOM 869 C CA . SER A 1 111 ? -4.045 -11.953 9.485 1.00 96.50 111 SER A CA 1
ATOM 870 C C . SER A 1 111 ? -3.400 -10.647 9.011 1.00 96.50 111 SER A C 1
ATOM 872 O O . SER A 1 111 ? -2.426 -10.197 9.610 1.00 96.50 111 SER A O 1
ATOM 874 N N . ALA A 1 112 ? -3.972 -9.995 7.995 1.00 96.75 112 ALA A N 1
ATOM 875 C CA . ALA A 1 112 ? -3.521 -8.698 7.500 1.00 96.75 112 ALA A CA 1
ATOM 876 C C . ALA A 1 112 ? -3.702 -7.591 8.556 1.00 96.75 112 ALA A C 1
ATOM 878 O O . ALA A 1 112 ? -2.776 -6.806 8.785 1.00 96.75 112 ALA A O 1
ATOM 879 N N . ARG A 1 113 ? -4.848 -7.566 9.255 1.00 97.88 113 ARG A N 1
ATOM 880 C CA . ARG A 1 113 ? -5.095 -6.650 10.386 1.00 97.88 113 ARG A CA 1
ATOM 881 C C . ARG A 1 113 ? -4.148 -6.904 11.552 1.00 97.88 113 ARG A C 1
ATOM 883 O O . ARG A 1 113 ? -3.501 -5.962 12.013 1.00 97.88 113 ARG A O 1
ATOM 890 N N . ALA A 1 114 ? -3.981 -8.160 11.957 1.00 97.81 114 ALA A N 1
ATOM 891 C CA . ALA A 1 114 ? -3.041 -8.529 13.011 1.00 97.81 114 ALA A CA 1
ATOM 892 C C . ALA A 1 114 ? -1.592 -8.124 12.673 1.00 97.81 114 ALA A C 1
ATOM 894 O O . ALA A 1 114 ? -0.904 -7.551 13.517 1.00 97.81 114 ALA A O 1
ATOM 895 N N . ALA A 1 115 ? -1.144 -8.353 11.433 1.00 96.88 115 ALA A N 1
ATOM 896 C CA . ALA A 1 115 ? 0.212 -8.025 10.992 1.00 96.88 115 ALA A CA 1
ATOM 897 C C . ALA A 1 115 ? 0.521 -6.523 11.080 1.00 96.88 115 ALA A C 1
ATOM 899 O O . ALA A 1 115 ? 1.608 -6.144 11.503 1.00 96.88 115 ALA A O 1
ATOM 900 N N . VAL A 1 116 ? -0.432 -5.658 10.720 1.00 97.75 116 VAL A N 1
ATOM 901 C CA . VAL A 1 116 ? -0.248 -4.200 10.822 1.00 97.75 116 VAL A CA 1
ATOM 902 C C . VAL A 1 116 ? -0.198 -3.745 12.277 1.00 97.75 116 VAL A C 1
ATOM 904 O O . VAL A 1 116 ? 0.626 -2.900 12.617 1.00 97.75 116 VAL A O 1
ATOM 907 N N . LEU A 1 117 ? -1.050 -4.308 13.139 1.00 97.00 117 LEU A N 1
ATOM 908 C CA . LEU A 1 117 ? -1.107 -3.949 14.559 1.00 97.00 117 LEU A CA 1
ATOM 909 C C . LEU A 1 117 ? 0.110 -4.433 15.361 1.00 97.00 117 LEU A C 1
ATOM 911 O O . LEU A 1 117 ? 0.408 -3.850 16.400 1.00 97.00 117 LEU A O 1
ATOM 915 N N . ALA A 1 118 ? 0.803 -5.468 14.885 1.00 97.19 118 ALA A N 1
ATOM 916 C CA . ALA A 1 118 ? 2.024 -5.995 15.494 1.00 97.19 118 ALA A CA 1
ATOM 917 C C . ALA A 1 118 ? 3.291 -5.185 15.152 1.00 97.19 118 ALA A C 1
ATOM 919 O O . ALA A 1 118 ? 4.358 -5.456 15.702 1.00 97.19 118 ALA A O 1
ATOM 920 N N . LEU A 1 119 ? 3.195 -4.224 14.230 1.00 96.88 119 LEU A N 1
ATOM 921 C CA . LEU A 1 119 ? 4.308 -3.401 13.766 1.00 96.88 119 LEU A CA 1
ATOM 922 C C . LEU A 1 119 ? 4.173 -1.958 14.264 1.00 96.88 119 LEU A C 1
ATOM 924 O O . LEU A 1 119 ? 3.091 -1.486 14.609 1.00 96.88 119 LEU A O 1
ATOM 928 N N . GLU A 1 120 ? 5.281 -1.219 14.216 1.00 93.00 120 GLU A N 1
ATOM 929 C CA . GLU A 1 120 ? 5.330 0.202 14.566 1.00 93.00 120 GLU A CA 1
ATOM 930 C C . GLU A 1 120 ? 6.011 1.037 13.471 1.00 93.00 120 GLU A C 1
ATOM 932 O O . GLU A 1 120 ? 6.705 0.521 12.588 1.00 93.00 120 GLU A O 1
ATOM 937 N N . GLY A 1 121 ? 5.806 2.356 13.522 1.00 92.75 121 GLY A N 1
ATOM 938 C CA . GLY A 1 121 ? 6.491 3.314 12.654 1.00 92.75 121 GLY A CA 1
ATOM 939 C C . GLY A 1 121 ? 6.286 3.057 11.157 1.00 92.75 121 GLY A C 1
ATOM 940 O O . GLY A 1 121 ? 5.183 2.765 10.698 1.00 92.75 121 GLY A O 1
ATOM 941 N N . GLU A 1 122 ? 7.355 3.207 10.373 1.00 92.19 122 GLU A N 1
ATOM 942 C CA . GLU A 1 122 ? 7.321 3.041 8.911 1.00 92.19 122 GLU A CA 1
ATOM 943 C C . GLU A 1 122 ? 7.088 1.580 8.485 1.00 92.19 122 GLU A C 1
ATOM 945 O O . GLU A 1 122 ? 6.495 1.341 7.436 1.00 92.19 122 GLU A O 1
ATOM 950 N N . ALA A 1 123 ? 7.450 0.596 9.318 1.00 95.00 123 ALA A N 1
ATOM 951 C CA . ALA A 1 123 ? 7.166 -0.814 9.040 1.00 95.00 123 ALA A CA 1
ATOM 952 C C . ALA A 1 123 ? 5.655 -1.102 9.058 1.00 95.00 123 ALA A C 1
ATOM 954 O O . ALA A 1 123 ? 5.147 -1.783 8.166 1.00 95.00 123 ALA A O 1
ATOM 955 N N . ALA A 1 124 ? 4.923 -0.526 10.018 1.00 97.44 124 ALA A N 1
ATOM 956 C CA . ALA A 1 124 ? 3.464 -0.624 10.063 1.00 97.44 124 ALA A CA 1
ATOM 957 C C . ALA A 1 124 ? 2.807 0.068 8.859 1.00 97.44 124 ALA A C 1
ATOM 959 O O . ALA A 1 124 ? 1.879 -0.474 8.261 1.00 97.44 124 ALA A O 1
ATOM 960 N N . VAL A 1 125 ? 3.327 1.237 8.459 1.00 97.81 125 VAL A N 1
ATOM 961 C CA . VAL A 1 125 ? 2.873 1.960 7.257 1.00 97.81 125 VAL A CA 1
ATOM 962 C C . VAL A 1 125 ? 3.072 1.116 6.005 1.00 97.81 125 VAL A C 1
ATOM 964 O O . VAL A 1 125 ? 2.142 0.958 5.217 1.00 97.81 125 VAL A O 1
ATOM 967 N N . ARG A 1 126 ? 4.265 0.541 5.836 1.00 97.81 126 ARG A N 1
ATOM 968 C CA . ARG A 1 126 ? 4.589 -0.343 4.717 1.00 97.81 126 ARG A CA 1
ATOM 969 C C . ARG A 1 126 ? 3.622 -1.519 4.645 1.00 97.81 126 ARG A C 1
ATOM 971 O O . ARG A 1 126 ? 3.060 -1.775 3.585 1.00 97.81 126 ARG A O 1
ATOM 978 N N . GLN A 1 127 ? 3.396 -2.205 5.766 1.00 98.38 127 GLN A N 1
ATOM 979 C CA . GLN A 1 127 ? 2.477 -3.341 5.807 1.00 98.38 127 GLN A CA 1
ATOM 980 C C . GLN A 1 127 ? 1.030 -2.924 5.505 1.00 98.38 127 GLN A C 1
ATOM 982 O O . GLN A 1 127 ? 0.338 -3.626 4.770 1.00 98.38 127 GLN A O 1
ATOM 987 N N . TRP A 1 128 ? 0.585 -1.768 6.008 1.00 98.31 128 TRP A N 1
ATOM 988 C CA . TRP A 1 128 ? -0.740 -1.219 5.706 1.00 98.31 128 TRP A CA 1
ATOM 989 C C . TRP A 1 128 ? -0.905 -0.956 4.202 1.00 98.31 128 TRP A C 1
ATOM 991 O O . TRP A 1 128 ? -1.917 -1.346 3.629 1.00 98.31 128 TRP A O 1
ATOM 1001 N N . ILE A 1 129 ? 0.104 -0.370 3.542 1.00 97.94 129 ILE A N 1
ATOM 1002 C CA . ILE A 1 129 ? 0.080 -0.106 2.092 1.00 97.94 129 ILE A CA 1
ATOM 1003 C C . ILE A 1 129 ? -0.012 -1.414 1.299 1.00 97.94 129 ILE A C 1
ATOM 1005 O O . ILE A 1 129 ? -0.817 -1.508 0.376 1.00 97.94 129 ILE A O 1
ATOM 1009 N N . ILE A 1 130 ? 0.775 -2.430 1.668 1.00 98.12 130 ILE A N 1
ATOM 1010 C CA . ILE A 1 130 ? 0.738 -3.743 1.006 1.00 98.12 130 ILE A CA 1
ATOM 1011 C C . ILE A 1 130 ? -0.669 -4.335 1.087 1.00 98.12 130 ILE A C 1
ATOM 1013 O O . ILE A 1 130 ? -1.235 -4.712 0.063 1.00 98.12 130 ILE A O 1
ATOM 1017 N N . ASN A 1 131 ? -1.255 -4.360 2.285 1.00 98.06 131 ASN A N 1
ATOM 1018 C CA . ASN A 1 131 ? -2.601 -4.888 2.486 1.00 98.06 131 ASN A CA 1
ATOM 1019 C C . ASN A 1 131 ? -3.643 -4.097 1.679 1.00 98.06 131 ASN A C 1
ATOM 1021 O O . ASN A 1 131 ? -4.500 -4.698 1.037 1.00 98.06 131 ASN A O 1
ATOM 1025 N N . GLN A 1 132 ? -3.521 -2.765 1.649 1.00 97.50 132 GLN A N 1
ATOM 1026 C CA . GLN A 1 132 ? -4.419 -1.879 0.909 1.00 97.50 132 GLN A CA 1
ATOM 1027 C C . GLN A 1 132 ? -4.385 -2.114 -0.605 1.00 97.50 132 GLN A C 1
ATOM 1029 O O . GLN A 1 132 ? -5.407 -1.960 -1.269 1.00 97.50 132 GLN A O 1
ATOM 1034 N N . ILE A 1 133 ? -3.222 -2.458 -1.159 1.00 97.12 133 ILE A N 1
ATOM 1035 C CA . ILE A 1 133 ? -3.069 -2.745 -2.590 1.00 97.12 133 ILE A CA 1
ATOM 1036 C C . ILE A 1 133 ? -3.629 -4.132 -2.935 1.00 97.12 133 ILE A C 1
ATOM 1038 O O . ILE A 1 133 ? -4.284 -4.280 -3.965 1.00 97.12 133 ILE A O 1
ATOM 1042 N N . VAL A 1 134 ? -3.373 -5.135 -2.086 1.00 96.69 134 VAL A N 1
ATOM 1043 C CA . VAL A 1 134 ? -3.782 -6.531 -2.325 1.00 96.69 134 VAL A CA 1
ATOM 1044 C C . VAL A 1 134 ? -5.292 -6.713 -2.178 1.00 96.69 134 VAL A C 1
ATOM 1046 O O . VAL A 1 134 ? -5.927 -7.327 -3.031 1.00 96.69 134 VAL A O 1
ATOM 1049 N N . GLU A 1 135 ? -5.875 -6.179 -1.107 1.00 96.25 135 GLU A N 1
ATOM 1050 C CA . GLU A 1 135 ? -7.311 -6.266 -0.848 1.00 96.25 135 GLU A CA 1
ATOM 1051 C C . GLU A 1 135 ? -7.817 -4.911 -0.352 1.00 96.25 135 GLU A C 1
ATOM 1053 O O . GLU A 1 135 ? -7.823 -4.666 0.850 1.00 96.25 135 GLU A O 1
ATOM 1058 N N . PRO A 1 136 ? -8.260 -4.005 -1.238 1.00 95.75 136 PRO A N 1
ATOM 1059 C CA . PRO A 1 136 ? -8.590 -2.635 -0.860 1.00 95.75 136 PRO A CA 1
ATOM 1060 C C . PRO A 1 136 ? -9.671 -2.471 0.202 1.00 95.75 136 PRO A C 1
ATOM 1062 O O . PRO A 1 136 ? -9.773 -1.384 0.776 1.00 95.75 136 PRO A O 1
ATOM 1065 N N . ARG A 1 137 ? -10.495 -3.495 0.451 1.00 93.50 137 ARG A N 1
ATOM 1066 C CA . ARG A 1 137 ? -11.546 -3.450 1.471 1.00 93.50 137 ARG A CA 1
ATOM 1067 C C . ARG A 1 137 ? -11.079 -3.937 2.838 1.00 93.50 137 ARG A C 1
ATOM 1069 O O . ARG A 1 137 ? -11.840 -3.757 3.775 1.00 93.50 137 ARG A O 1
ATOM 1076 N N . TRP A 1 138 ? -9.872 -4.494 2.980 1.00 95.50 138 TRP A N 1
ATOM 1077 C CA . TRP A 1 138 ? -9.398 -5.219 4.173 1.00 95.50 138 TRP A CA 1
ATOM 1078 C C . TRP A 1 138 ? -9.579 -4.504 5.530 1.00 95.50 138 TRP A C 1
ATOM 1080 O O . TRP A 1 138 ? -9.770 -5.175 6.549 1.00 95.50 138 TRP A O 1
ATOM 1090 N N . ASP A 1 139 ? -9.513 -3.166 5.559 1.00 94.94 139 ASP A N 1
ATOM 1091 C CA . ASP A 1 139 ? -9.631 -2.333 6.766 1.00 94.94 139 ASP A CA 1
ATOM 1092 C C . ASP A 1 139 ? -10.909 -1.478 6.821 1.00 94.94 139 ASP A C 1
ATOM 1094 O O . ASP A 1 139 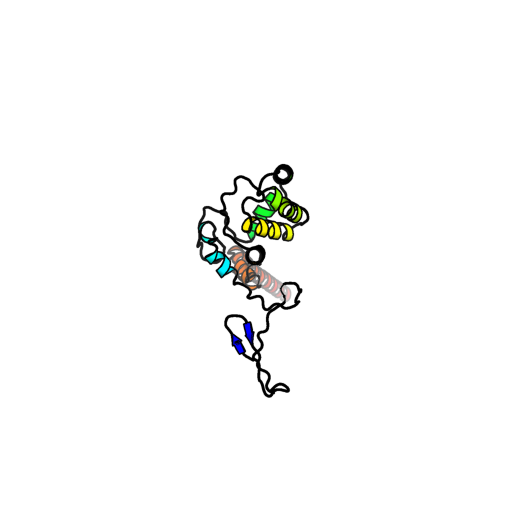? -11.184 -0.832 7.835 1.00 94.94 139 ASP A O 1
ATOM 1098 N N . ASN A 1 140 ? -11.690 -1.435 5.738 1.00 91.25 140 ASN A N 1
ATOM 1099 C CA . ASN A 1 140 ? -12.819 -0.524 5.593 1.00 91.25 140 ASN A CA 1
ATOM 1100 C C . ASN A 1 140 ? -13.845 -1.027 4.565 1.00 91.25 140 ASN A C 1
ATOM 1102 O O . ASN A 1 140 ? -13.571 -1.129 3.366 1.00 91.25 140 ASN A O 1
ATOM 1106 N N . ARG A 1 141 ? -15.098 -1.190 5.013 1.00 87.12 141 ARG A N 1
ATOM 1107 C CA . ARG A 1 141 ? -16.242 -1.594 4.173 1.00 87.12 141 ARG A CA 1
ATOM 1108 C C . ARG A 1 141 ? -16.511 -0.657 2.997 1.00 87.12 141 ARG A C 1
ATOM 1110 O O . ARG A 1 141 ? -17.001 -1.125 1.973 1.00 87.12 141 ARG A O 1
ATOM 1117 N N . GLY A 1 142 ? -16.225 0.635 3.161 1.00 88.75 142 GLY A N 1
ATOM 1118 C CA . GLY A 1 142 ? -16.520 1.693 2.194 1.00 88.75 142 GLY A CA 1
ATOM 1119 C C . GLY A 1 142 ? -15.360 2.064 1.271 1.00 88.75 142 GLY A C 1
ATOM 1120 O O . GLY A 1 142 ? -15.420 3.127 0.652 1.00 88.75 142 GLY A O 1
ATOM 1121 N N . SER A 1 143 ? -14.294 1.259 1.204 1.00 91.44 143 SER A N 1
ATOM 1122 C CA . SER A 1 143 ? -13.172 1.535 0.303 1.00 91.44 143 SER A CA 1
ATOM 1123 C C . SER A 1 143 ? -13.644 1.615 -1.151 1.00 91.44 143 SER A C 1
ATOM 1125 O O . SER A 1 143 ? -14.338 0.723 -1.634 1.00 91.44 143 SER A O 1
ATOM 1127 N N . GLN A 1 144 ? -13.287 2.706 -1.830 1.00 93.62 144 GLN A N 1
ATOM 1128 C CA . GLN A 1 144 ? -13.630 2.954 -3.237 1.00 93.62 144 GLN A CA 1
ATOM 1129 C C . GLN A 1 144 ? -12.509 2.539 -4.196 1.00 93.62 144 GLN A C 1
ATOM 1131 O O . GLN A 1 144 ? -12.688 2.576 -5.410 1.00 93.62 144 GLN A O 1
ATOM 1136 N N . MET A 1 145 ? -11.341 2.169 -3.663 1.00 95.62 145 MET A N 1
ATOM 1137 C CA . MET A 1 145 ? -10.238 1.673 -4.475 1.00 95.62 145 MET A CA 1
ATOM 1138 C C . MET A 1 145 ? -10.620 0.282 -5.014 1.00 95.62 145 MET A C 1
ATOM 1140 O O . MET A 1 145 ? -10.925 -0.605 -4.214 1.00 95.62 145 MET A O 1
ATOM 1144 N N . PRO A 1 146 ? -10.649 0.076 -6.342 1.00 94.81 146 PRO A N 1
ATOM 1145 C CA . PRO A 1 146 ? -10.994 -1.218 -6.917 1.00 94.81 146 PRO A CA 1
ATOM 1146 C C . PRO A 1 146 ? -9.877 -2.235 -6.665 1.00 94.81 146 PRO A C 1
ATOM 1148 O O . PRO A 1 146 ? -8.711 -1.864 -6.536 1.00 94.81 146 PRO A O 1
ATOM 1151 N N . ASN A 1 147 ? -10.218 -3.524 -6.638 1.00 94.44 147 ASN A N 1
ATOM 1152 C CA . ASN A 1 147 ? -9.209 -4.579 -6.611 1.00 94.44 147 ASN A CA 1
ATOM 1153 C C . ASN A 1 147 ? -8.528 -4.660 -7.990 1.00 94.44 147 ASN A C 1
ATOM 1155 O O . ASN A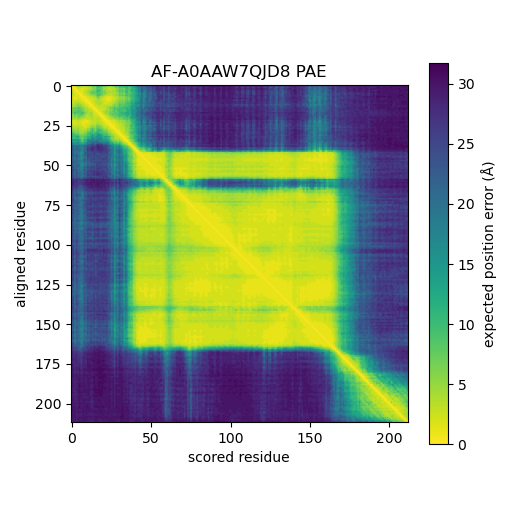 1 147 ? -9.179 -4.936 -8.997 1.00 94.44 147 ASN A O 1
ATOM 1159 N N . LEU A 1 148 ? -7.223 -4.384 -8.026 1.00 94.44 148 LEU A N 1
ATOM 1160 C CA . LEU A 1 148 ? -6.416 -4.306 -9.250 1.00 94.44 148 LEU A CA 1
ATOM 1161 C C . LEU A 1 148 ? -5.714 -5.637 -9.593 1.00 94.44 148 LEU A C 1
ATOM 1163 O O . LEU A 1 148 ? -4.916 -5.697 -10.532 1.00 94.44 148 LEU A O 1
ATOM 1167 N N . GLY A 1 149 ? -5.978 -6.702 -8.826 1.00 93.56 149 GLY A N 1
ATOM 1168 C CA . GLY A 1 149 ? -5.373 -8.022 -9.021 1.00 93.56 149 GLY A CA 1
ATOM 1169 C C . GLY A 1 149 ? -3.857 -8.034 -8.814 1.00 93.56 149 GLY A C 1
ATOM 1170 O O . GLY A 1 149 ? -3.154 -8.781 -9.494 1.00 93.56 149 GLY A O 1
ATOM 1171 N N . VAL A 1 150 ? -3.353 -7.166 -7.931 1.00 94.56 150 VAL A N 1
ATOM 1172 C CA . VAL A 1 150 ? -1.926 -7.048 -7.606 1.00 94.56 150 VAL A CA 1
ATOM 1173 C C . VAL A 1 150 ? -1.544 -8.131 -6.606 1.00 94.56 150 VAL A C 1
ATOM 1175 O O . VAL A 1 150 ? -2.199 -8.302 -5.578 1.00 94.56 150 VAL A O 1
ATOM 1178 N N . THR A 1 151 ? -0.470 -8.860 -6.889 1.00 93.88 151 THR A N 1
ATOM 1179 C CA . THR A 1 151 ? 0.028 -9.898 -5.982 1.00 93.88 151 THR A CA 1
ATOM 1180 C C . THR A 1 151 ? 0.691 -9.292 -4.736 1.00 93.88 151 THR A C 1
ATOM 1182 O O . THR A 1 151 ? 1.184 -8.163 -4.781 1.00 93.88 151 THR A O 1
ATOM 1185 N N . PRO A 1 152 ? 0.801 -10.032 -3.614 1.00 91.88 152 PRO A N 1
ATOM 1186 C CA . PRO A 1 152 ? 1.522 -9.546 -2.434 1.00 91.88 152 PRO A CA 1
ATOM 1187 C C . PRO A 1 152 ? 2.985 -9.155 -2.705 1.00 91.88 152 PRO A C 1
ATOM 1189 O O . PRO A 1 152 ? 3.501 -8.235 -2.073 1.00 91.88 152 PRO A O 1
ATOM 1192 N N . ALA A 1 153 ? 3.650 -9.828 -3.651 1.00 89.88 153 ALA A N 1
ATOM 1193 C CA . ALA A 1 153 ? 5.027 -9.524 -4.037 1.00 89.88 153 ALA A CA 1
ATOM 1194 C C . ALA A 1 153 ? 5.126 -8.191 -4.799 1.00 89.88 153 ALA A C 1
ATOM 1196 O O . ALA A 1 153 ? 5.933 -7.337 -4.433 1.00 89.88 153 ALA A O 1
ATOM 1197 N N . GLU A 1 154 ? 4.263 -7.974 -5.794 1.00 93.38 154 GLU A N 1
ATOM 1198 C CA . GLU A 1 154 ? 4.158 -6.697 -6.514 1.00 93.38 154 GLU A CA 1
ATOM 1199 C C . GLU A 1 154 ? 3.779 -5.548 -5.575 1.00 93.38 154 GLU A C 1
ATOM 1201 O O . GLU A 1 154 ? 4.376 -4.473 -5.619 1.00 93.38 154 GLU A O 1
ATOM 1206 N N . ALA A 1 155 ? 2.809 -5.776 -4.685 1.00 96.12 155 ALA A N 1
ATOM 1207 C CA . ALA A 1 155 ? 2.375 -4.785 -3.708 1.00 96.12 155 ALA A CA 1
ATOM 1208 C C . ALA A 1 155 ? 3.525 -4.365 -2.780 1.00 96.12 155 ALA A C 1
ATOM 1210 O O . ALA A 1 155 ? 3.657 -3.182 -2.468 1.00 96.12 155 ALA A O 1
ATOM 1211 N N . ALA A 1 156 ? 4.386 -5.308 -2.382 1.00 94.38 156 ALA A N 1
ATOM 1212 C CA . ALA A 1 156 ? 5.591 -5.015 -1.612 1.00 94.38 156 ALA A CA 1
ATOM 1213 C C . ALA A 1 156 ? 6.590 -4.153 -2.400 1.00 94.38 156 ALA A C 1
ATOM 1215 O O . ALA A 1 156 ? 7.070 -3.160 -1.858 1.00 94.38 156 ALA A O 1
ATOM 1216 N N . ILE A 1 157 ? 6.835 -4.468 -3.678 1.00 91.56 157 ILE A N 1
ATOM 1217 C CA . ILE A 1 157 ? 7.705 -3.674 -4.567 1.00 91.56 157 ILE A CA 1
ATOM 1218 C C . ILE A 1 157 ? 7.180 -2.237 -4.708 1.00 91.56 157 ILE A C 1
ATOM 1220 O O . ILE A 1 157 ? 7.941 -1.273 -4.597 1.00 91.56 157 ILE A O 1
ATOM 1224 N N . VAL A 1 158 ? 5.870 -2.074 -4.914 1.00 93.69 158 VAL A N 1
ATOM 1225 C CA . VAL A 1 158 ? 5.232 -0.753 -5.014 1.00 93.69 158 VAL A CA 1
ATOM 1226 C C . VAL A 1 158 ? 5.317 -0.001 -3.687 1.00 93.69 158 VAL A C 1
ATOM 1228 O O . VAL A 1 158 ? 5.672 1.177 -3.685 1.00 93.69 158 VAL A O 1
ATOM 1231 N N . ALA A 1 159 ? 5.039 -0.656 -2.558 1.00 95.19 159 ALA A N 1
ATOM 1232 C CA . ALA A 1 159 ? 5.149 -0.038 -1.240 1.00 95.19 159 ALA A CA 1
ATOM 1233 C C . ALA A 1 159 ? 6.579 0.454 -0.965 1.00 95.19 159 ALA A C 1
ATOM 1235 O O . ALA A 1 159 ? 6.757 1.589 -0.526 1.00 95.19 159 ALA A O 1
ATOM 1236 N N . ASP A 1 160 ? 7.589 -0.356 -1.289 1.00 92.44 160 ASP A N 1
ATOM 1237 C CA . ASP A 1 160 ? 9.000 0.013 -1.146 1.00 92.44 160 ASP A CA 1
ATOM 1238 C C . ASP A 1 160 ? 9.364 1.218 -2.013 1.00 92.44 160 ASP A C 1
ATOM 1240 O O . ASP A 1 160 ? 10.034 2.137 -1.547 1.00 92.44 160 ASP A O 1
ATOM 1244 N N . TYR A 1 161 ? 8.869 1.267 -3.251 1.00 90.81 161 TYR A N 1
ATOM 1245 C CA . TYR A 1 161 ? 9.075 2.411 -4.135 1.00 90.81 161 TYR A CA 1
ATOM 1246 C C . TYR A 1 161 ? 8.424 3.697 -3.607 1.00 90.81 161 TYR A C 1
ATOM 1248 O O . TYR A 1 161 ? 9.049 4.756 -3.634 1.00 90.81 161 T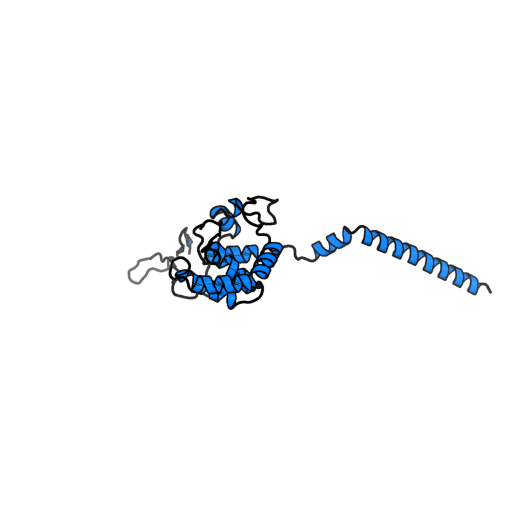YR A O 1
ATOM 1256 N N . LEU A 1 162 ? 7.185 3.623 -3.109 1.00 91.38 162 LEU A N 1
ATOM 1257 C CA . LEU A 1 162 ? 6.463 4.785 -2.572 1.00 91.38 162 LEU A CA 1
ATOM 1258 C C . LEU A 1 162 ? 7.079 5.312 -1.268 1.00 91.38 162 LEU A C 1
ATOM 1260 O O . LEU A 1 162 ? 7.001 6.509 -0.981 1.00 91.38 162 LEU A O 1
ATOM 1264 N N . LEU A 1 163 ? 7.681 4.421 -0.479 1.00 91.38 163 LEU A N 1
ATOM 1265 C CA . LEU A 1 163 ? 8.342 4.748 0.781 1.00 91.38 163 LEU A CA 1
ATOM 1266 C C . LEU A 1 163 ? 9.842 5.019 0.627 1.00 91.38 163 LEU A C 1
ATOM 1268 O O . LEU A 1 163 ? 10.477 5.458 1.586 1.00 91.38 163 LEU A O 1
ATOM 1272 N N . ALA A 1 164 ? 10.421 4.832 -0.558 1.00 86.94 164 ALA A N 1
ATOM 1273 C CA . ALA A 1 164 ? 11.814 5.172 -0.797 1.00 86.94 164 ALA A CA 1
ATOM 1274 C C . ALA A 1 164 ? 12.018 6.692 -0.645 1.00 86.94 164 ALA A C 1
ATOM 1276 O O . ALA A 1 164 ? 11.259 7.480 -1.221 1.00 86.94 164 ALA A O 1
ATOM 1277 N N . PRO A 1 165 ? 13.024 7.149 0.123 1.00 79.06 165 PRO A N 1
ATOM 1278 C CA . PRO A 1 165 ? 13.361 8.564 0.160 1.00 79.06 165 PRO A CA 1
ATOM 1279 C C . PRO A 1 165 ? 13.716 9.044 -1.256 1.00 79.06 165 PRO A C 1
ATOM 1281 O O . PRO A 1 165 ? 14.284 8.277 -2.039 1.00 79.06 165 PRO A O 1
ATOM 1284 N N . PRO A 1 166 ? 13.407 10.303 -1.611 1.00 66.00 166 PRO A N 1
ATOM 1285 C CA . PRO A 1 166 ? 13.778 10.835 -2.914 1.00 66.00 166 PRO A CA 1
ATOM 1286 C C . PRO A 1 166 ? 15.291 10.696 -3.117 1.00 66.00 166 PRO A C 1
ATOM 1288 O O . PRO A 1 166 ? 16.067 10.995 -2.208 1.00 66.00 166 PRO A O 1
ATOM 1291 N N . ALA A 1 167 ? 15.704 10.279 -4.320 1.00 58.69 167 ALA A N 1
ATOM 1292 C CA . ALA A 1 167 ? 17.107 10.043 -4.687 1.00 58.69 167 ALA A CA 1
ATOM 1293 C C . ALA A 1 167 ? 18.024 11.276 -4.490 1.00 58.69 167 ALA A C 1
ATOM 1295 O O . ALA A 1 167 ? 19.247 11.151 -4.478 1.00 58.69 167 ALA A O 1
ATOM 1296 N N . ASP A 1 168 ? 17.438 12.449 -4.232 1.00 52.38 168 ASP A N 1
ATOM 1297 C CA . ASP A 1 168 ? 18.122 13.731 -4.092 1.00 52.38 168 ASP A CA 1
ATOM 1298 C C . ASP A 1 168 ? 18.201 14.217 -2.632 1.00 52.38 168 ASP A C 1
ATOM 1300 O O . ASP A 1 168 ? 18.075 15.414 -2.346 1.00 52.38 168 ASP A O 1
ATOM 1304 N N . SER A 1 169 ? 18.453 13.311 -1.681 1.00 49.38 169 SER A N 1
ATOM 1305 C CA . SER A 1 169 ? 18.894 13.684 -0.325 1.00 49.38 169 SER A CA 1
ATOM 1306 C C . SER A 1 169 ? 20.398 14.001 -0.253 1.00 49.38 169 SER A C 1
ATOM 1308 O O . SER A 1 169 ? 20.980 14.072 0.831 1.00 49.38 169 SER A O 1
ATOM 1310 N N . GLY A 1 170 ? 21.048 14.199 -1.404 1.00 46.84 170 GLY A N 1
ATOM 1311 C CA . GLY A 1 170 ? 22.403 14.719 -1.497 1.00 46.84 170 GLY A CA 1
ATOM 1312 C C . GLY A 1 170 ? 22.438 16.198 -1.108 1.00 46.84 170 GLY A C 1
ATOM 1313 O O . GLY A 1 170 ? 21.706 17.012 -1.664 1.00 46.84 170 GLY A O 1
ATOM 1314 N N . TRP A 1 171 ? 23.303 16.532 -0.150 1.00 56.19 171 TRP A N 1
ATOM 1315 C CA . TRP A 1 171 ? 23.830 17.846 0.268 1.00 56.19 171 TRP A CA 1
ATOM 1316 C C . TRP A 1 171 ? 23.590 19.095 -0.631 1.00 56.19 171 TRP A C 1
ATOM 1318 O O . TRP A 1 171 ? 23.427 20.198 -0.107 1.00 56.19 171 TRP A O 1
ATOM 1328 N N . ILE A 1 172 ? 23.511 18.947 -1.954 1.00 55.09 172 ILE A N 1
ATOM 1329 C CA . ILE A 1 172 ? 23.276 19.987 -2.969 1.00 55.09 172 ILE A CA 1
ATOM 1330 C C . ILE A 1 172 ? 21.928 20.720 -2.779 1.00 55.09 172 ILE A C 1
ATOM 1332 O O . ILE A 1 172 ? 21.867 21.944 -2.917 1.00 55.09 172 ILE A O 1
ATOM 1336 N N . ASN A 1 173 ? 20.853 20.029 -2.376 1.00 55.53 173 ASN A N 1
ATOM 1337 C CA . ASN A 1 173 ? 19.541 20.672 -2.178 1.00 55.53 173 ASN A CA 1
ATOM 1338 C C . ASN A 1 173 ? 19.483 21.570 -0.927 1.00 55.53 173 ASN A C 1
ATOM 1340 O O . ASN A 1 173 ? 18.801 22.601 -0.927 1.00 55.53 173 ASN A O 1
ATOM 1344 N N . ARG A 1 174 ? 20.257 21.251 0.121 1.00 55.56 174 ARG A N 1
ATOM 1345 C CA . ARG A 1 174 ? 20.427 22.144 1.282 1.00 55.56 174 ARG A CA 1
ATOM 1346 C C . ARG A 1 174 ? 21.141 23.441 0.892 1.00 55.56 174 ARG A C 1
ATOM 1348 O O . ARG A 1 174 ? 20.699 24.511 1.304 1.00 55.56 174 ARG A O 1
ATOM 1355 N N . ILE A 1 175 ? 22.173 23.365 0.050 1.00 59.62 175 ILE A N 1
ATOM 1356 C CA . ILE A 1 175 ? 22.915 24.542 -0.434 1.00 59.62 175 ILE A CA 1
ATOM 1357 C C . ILE A 1 175 ? 22.012 25.451 -1.281 1.00 59.62 175 ILE A C 1
ATOM 1359 O O . ILE A 1 175 ? 21.961 26.657 -1.044 1.00 59.62 175 ILE A O 1
ATOM 1363 N N . ASN A 1 176 ? 21.221 24.886 -2.197 1.00 54.66 176 ASN A N 1
ATOM 1364 C CA . ASN A 1 176 ? 20.307 25.668 -3.039 1.00 54.66 176 ASN A CA 1
ATOM 1365 C C . ASN A 1 176 ? 19.167 26.341 -2.254 1.00 54.66 176 ASN A C 1
ATOM 1367 O O . ASN A 1 176 ? 18.734 27.438 -2.613 1.00 54.66 176 ASN A O 1
ATOM 1371 N N . THR A 1 177 ? 18.697 25.722 -1.169 1.00 54.12 177 THR A N 1
ATOM 1372 C CA . THR A 1 177 ? 17.646 26.297 -0.312 1.00 54.12 177 THR A CA 1
ATOM 1373 C C . THR A 1 177 ? 18.187 27.471 0.512 1.00 54.12 177 THR A C 1
ATOM 1375 O O . THR A 1 177 ? 17.529 28.505 0.627 1.00 54.12 177 THR A O 1
ATOM 1378 N N . VAL A 1 178 ? 19.426 27.359 1.006 1.00 54.38 178 VAL A N 1
ATOM 1379 C CA . VAL A 1 178 ? 20.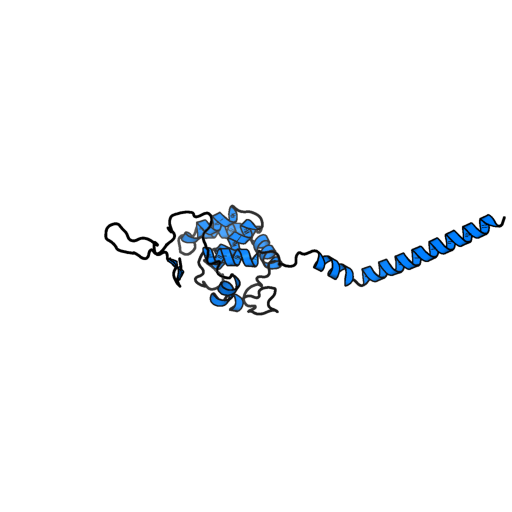136 28.454 1.689 1.00 54.38 178 VAL A CA 1
ATOM 1380 C C . VAL A 1 178 ? 20.439 29.603 0.717 1.00 54.38 178 VAL A C 1
ATOM 1382 O O . VAL A 1 178 ? 20.155 30.757 1.041 1.00 54.38 178 VAL A O 1
ATOM 1385 N N . LEU A 1 179 ? 20.899 29.302 -0.504 1.00 55.78 179 LEU A N 1
ATOM 1386 C CA . LEU A 1 179 ? 21.208 30.295 -1.547 1.00 55.78 179 LEU A CA 1
ATOM 1387 C C . LEU A 1 179 ? 19.982 31.067 -2.068 1.00 55.78 179 LEU A C 1
ATOM 1389 O O . LEU A 1 179 ? 20.119 32.226 -2.459 1.00 55.78 179 LEU A O 1
ATOM 1393 N N . ARG A 1 180 ? 18.784 30.460 -2.070 1.00 54.47 180 ARG A N 1
ATOM 1394 C CA . ARG A 1 180 ? 17.530 31.109 -2.509 1.00 54.47 180 ARG A CA 1
ATOM 1395 C C . ARG A 1 180 ? 16.853 31.960 -1.434 1.00 54.47 180 ARG A C 1
ATOM 1397 O O . ARG A 1 180 ? 15.955 32.740 -1.757 1.00 54.47 180 ARG A O 1
ATOM 1404 N N . SER A 1 181 ? 17.257 31.848 -0.169 1.00 54.38 181 SER A N 1
ATOM 1405 C CA . SER A 1 181 ? 16.671 32.661 0.895 1.00 54.38 181 SER A CA 1
ATOM 1406 C C . SER A 1 181 ? 17.191 34.105 0.806 1.00 54.38 181 SER A C 1
ATOM 1408 O O . SER A 1 181 ? 18.347 34.406 1.092 1.00 54.38 181 SER A O 1
ATOM 1410 N N . ARG A 1 182 ? 16.323 35.038 0.391 1.00 56.44 182 ARG A N 1
ATOM 1411 C CA . ARG A 1 182 ? 16.643 36.479 0.300 1.00 56.44 182 ARG A CA 1
ATOM 1412 C C . ARG A 1 182 ? 17.156 37.069 1.626 1.00 56.44 182 ARG A C 1
ATOM 1414 O O . ARG A 1 182 ? 17.929 38.020 1.607 1.00 56.44 182 ARG A O 1
ATOM 1421 N N . LEU A 1 183 ? 16.772 36.480 2.763 1.00 54.50 183 LEU A N 1
ATOM 1422 C CA . LEU A 1 183 ? 17.246 36.868 4.096 1.00 54.50 183 LEU A CA 1
ATOM 1423 C C . LEU A 1 183 ? 18.733 36.548 4.332 1.00 54.50 183 LEU A C 1
ATOM 1425 O O . LEU A 1 183 ? 19.408 37.325 5.002 1.00 54.50 183 LEU A O 1
ATOM 1429 N N . ALA A 1 184 ? 19.255 35.448 3.775 1.00 54.34 184 ALA A N 1
ATOM 1430 C CA . ALA A 1 184 ? 20.655 35.059 3.965 1.00 54.34 184 ALA A CA 1
ATOM 1431 C C . ALA A 1 184 ? 21.629 35.984 3.216 1.00 54.34 184 ALA A C 1
ATOM 1433 O O . ALA A 1 184 ? 22.724 36.253 3.703 1.00 54.34 184 ALA A O 1
ATOM 1434 N N . TRP A 1 185 ? 21.217 36.536 2.069 1.00 56.97 185 TRP A N 1
ATOM 1435 C CA . TRP A 1 185 ? 21.992 37.561 1.359 1.00 56.97 185 TRP A CA 1
ATOM 1436 C C . TRP A 1 185 ? 22.074 38.878 2.139 1.00 56.97 185 TRP A C 1
ATOM 1438 O O . TRP A 1 185 ? 23.126 39.516 2.163 1.00 56.97 185 TRP A O 1
ATOM 1448 N N . LEU A 1 186 ? 20.988 39.268 2.815 1.00 55.56 186 LEU A N 1
ATOM 1449 C CA . LEU A 1 186 ? 20.962 40.483 3.631 1.00 55.56 186 LEU A CA 1
ATOM 1450 C C . LEU A 1 186 ? 21.861 40.354 4.868 1.00 55.56 186 LEU A C 1
ATOM 1452 O O . LEU A 1 186 ? 22.596 41.288 5.177 1.00 55.56 186 LEU A O 1
ATOM 1456 N N . SER A 1 187 ? 21.875 39.200 5.542 1.00 55.25 187 SER A N 1
ATOM 1457 C CA . SER A 1 187 ? 22.740 38.990 6.710 1.00 55.25 187 SER A CA 1
ATOM 1458 C C . SER A 1 187 ? 24.226 38.885 6.346 1.00 55.25 187 SER A C 1
ATOM 1460 O O . SER A 1 187 ? 25.058 39.451 7.058 1.00 55.25 187 SER A O 1
ATOM 1462 N N . PHE A 1 188 ? 24.575 38.262 5.211 1.00 57.34 188 PHE A N 1
ATOM 1463 C CA . PHE A 1 188 ? 25.959 38.251 4.717 1.00 57.34 188 PHE A CA 1
ATOM 1464 C C . PHE A 1 188 ? 26.440 39.649 4.294 1.00 57.34 188 PHE A C 1
ATOM 1466 O O . PHE A 1 188 ? 27.554 40.045 4.637 1.00 57.34 188 PHE A O 1
ATOM 1473 N N . GLY A 1 189 ? 25.597 40.428 3.604 1.00 58.75 189 GLY A N 1
ATOM 1474 C CA . GLY A 1 189 ? 25.926 41.797 3.194 1.00 58.75 189 GLY A CA 1
ATOM 1475 C C . GLY A 1 189 ? 26.111 42.753 4.378 1.00 58.75 189 GLY A C 1
ATOM 1476 O O . GLY A 1 189 ? 27.086 43.504 4.423 1.00 58.75 189 GLY A O 1
ATOM 1477 N N . VAL A 1 190 ? 25.225 42.687 5.377 1.00 59.47 190 VAL A N 1
ATOM 1478 C CA . VAL A 1 190 ? 25.316 43.515 6.594 1.00 59.47 190 VAL A CA 1
ATOM 1479 C C . VAL A 1 190 ? 26.545 43.148 7.431 1.00 59.47 190 VAL A C 1
ATOM 1481 O O . VAL A 1 190 ? 27.243 44.043 7.911 1.00 59.47 190 VAL A O 1
ATOM 1484 N N . GLY A 1 191 ? 26.866 41.856 7.559 1.00 60.12 191 GLY A N 1
ATOM 1485 C CA . GLY A 1 191 ? 28.055 41.401 8.286 1.00 60.12 191 GLY A CA 1
ATOM 1486 C C . GLY A 1 191 ? 29.368 41.888 7.662 1.00 60.12 191 GLY A C 1
ATOM 1487 O O . GLY A 1 191 ? 30.270 42.329 8.377 1.00 60.12 191 GLY A O 1
ATOM 1488 N N . LEU A 1 192 ? 29.462 41.880 6.328 1.00 64.12 192 LEU A N 1
ATOM 1489 C CA . LEU A 1 192 ? 30.671 42.285 5.606 1.00 64.12 192 LEU A CA 1
ATOM 1490 C C . LEU A 1 192 ? 30.889 43.810 5.652 1.00 64.12 192 LEU A C 1
ATOM 1492 O O . LEU A 1 192 ? 32.015 44.265 5.851 1.00 64.12 192 LEU A O 1
ATOM 1496 N N . ILE A 1 193 ? 29.814 44.605 5.576 1.00 64.44 193 ILE A N 1
ATOM 1497 C CA . ILE A 1 193 ? 29.876 46.070 5.738 1.00 64.44 193 ILE A CA 1
ATOM 1498 C C . ILE A 1 193 ? 30.225 46.453 7.186 1.00 64.44 193 ILE A C 1
ATOM 1500 O O . ILE A 1 193 ? 31.091 47.304 7.409 1.00 64.44 193 ILE A O 1
ATOM 1504 N N . GLY A 1 194 ? 29.611 45.797 8.177 1.00 64.06 194 GLY A N 1
ATOM 1505 C CA . GLY A 1 194 ? 29.906 46.034 9.593 1.00 64.06 194 GLY A CA 1
ATOM 1506 C C . GLY A 1 194 ? 31.360 45.719 9.959 1.00 64.06 194 GLY A C 1
ATOM 1507 O O . GLY A 1 194 ? 32.016 46.514 10.634 1.00 64.06 194 GLY A O 1
ATOM 1508 N N . GLY A 1 195 ? 31.902 44.606 9.452 1.00 62.88 195 GLY A N 1
ATOM 1509 C CA . GLY A 1 195 ? 33.295 44.211 9.686 1.00 62.88 195 GLY A CA 1
ATOM 1510 C C . GLY A 1 195 ? 34.317 45.211 9.131 1.00 62.88 195 GLY A C 1
ATOM 1511 O O . GLY A 1 195 ? 35.277 45.560 9.823 1.00 62.88 195 GLY A O 1
ATOM 1512 N N . ILE A 1 196 ? 34.091 45.734 7.919 1.00 70.19 196 ILE A N 1
ATOM 1513 C CA . ILE A 1 196 ? 34.966 46.747 7.302 1.00 70.19 196 ILE A CA 1
ATOM 1514 C C . ILE A 1 196 ? 34.938 48.060 8.099 1.00 70.19 196 ILE A C 1
ATOM 1516 O O . ILE A 1 196 ? 35.990 48.664 8.322 1.00 70.19 196 ILE A O 1
ATOM 1520 N N . ALA A 1 197 ? 33.766 48.485 8.580 1.00 69.50 197 ALA A N 1
ATOM 1521 C CA . ALA A 1 197 ? 33.635 49.705 9.377 1.00 69.50 197 ALA A CA 1
ATOM 1522 C C . ALA A 1 197 ? 34.385 49.605 10.717 1.00 69.50 197 ALA A C 1
ATOM 1524 O O . ALA A 1 197 ? 35.140 50.512 11.074 1.00 69.50 197 ALA A O 1
ATOM 1525 N N . VAL A 1 198 ? 34.250 48.483 11.432 1.00 70.56 198 VAL A N 1
ATOM 1526 C CA . VAL A 1 198 ? 34.933 48.261 12.719 1.00 70.56 198 VAL A CA 1
ATOM 1527 C C . VAL A 1 198 ? 36.452 48.181 12.540 1.00 70.56 198 VAL A C 1
ATOM 1529 O O . VAL A 1 198 ? 37.193 48.820 13.290 1.00 70.56 198 VAL A O 1
ATOM 1532 N N . ALA A 1 199 ? 36.934 47.474 11.513 1.00 69.38 199 ALA A N 1
ATOM 1533 C CA . ALA A 1 199 ? 38.362 47.410 11.205 1.00 69.38 199 ALA A CA 1
ATOM 1534 C C . ALA A 1 199 ? 38.933 48.785 10.802 1.00 69.38 199 ALA A C 1
ATOM 1536 O O . ALA A 1 199 ? 40.035 49.154 11.222 1.00 69.38 199 ALA A O 1
ATOM 1537 N N . GLY A 1 200 ? 38.173 49.574 10.035 1.00 69.38 200 GLY A N 1
ATOM 1538 C CA . GLY A 1 200 ? 38.536 50.939 9.653 1.00 69.38 200 GLY A CA 1
ATOM 1539 C C . GLY A 1 200 ? 38.640 51.885 10.853 1.00 69.38 200 GLY A C 1
ATOM 1540 O O . GLY A 1 200 ? 39.648 52.583 11.000 1.00 69.38 200 GLY A O 1
ATOM 1541 N N . ILE A 1 201 ? 37.647 51.864 11.748 1.00 72.62 201 ILE A N 1
ATOM 1542 C CA . ILE A 1 201 ? 37.623 52.681 12.973 1.00 72.62 201 ILE A CA 1
ATOM 1543 C C . ILE A 1 201 ? 38.754 52.269 13.922 1.00 72.62 201 ILE A C 1
ATOM 1545 O O . ILE A 1 201 ? 39.481 53.132 14.418 1.00 72.62 201 ILE A O 1
ATOM 1549 N N . GLY A 1 202 ? 38.970 50.965 14.122 1.00 72.25 202 GLY A N 1
ATOM 1550 C CA . GLY A 1 202 ? 40.071 50.457 14.944 1.00 72.25 202 GLY A CA 1
ATOM 1551 C C . GLY A 1 202 ? 41.440 50.913 14.431 1.00 72.25 202 GLY A C 1
ATOM 1552 O O . GLY A 1 202 ? 42.267 51.409 15.199 1.00 72.25 202 GLY A O 1
ATOM 1553 N N . ARG A 1 203 ? 41.663 50.848 13.112 1.00 72.94 203 ARG A N 1
ATOM 1554 C CA . ARG A 1 203 ? 42.913 51.304 12.483 1.00 72.94 203 ARG A CA 1
ATOM 1555 C C . ARG A 1 203 ? 43.099 52.824 12.574 1.00 72.94 203 ARG A C 1
ATOM 1557 O O . ARG A 1 203 ? 44.230 53.288 12.729 1.00 72.94 203 ARG A O 1
ATOM 1564 N N . TRP A 1 204 ? 42.019 53.603 12.503 1.00 73.56 204 TRP A N 1
ATOM 1565 C CA . TRP A 1 204 ? 42.056 55.062 12.662 1.00 73.56 204 TRP A CA 1
ATOM 1566 C C . TRP A 1 204 ? 42.381 55.485 14.101 1.00 73.56 204 TRP A C 1
ATOM 1568 O O . TRP A 1 204 ? 43.267 56.316 14.313 1.00 73.56 204 TRP A O 1
ATOM 1578 N N . LEU A 1 205 ? 41.735 54.864 15.093 1.00 72.50 205 LEU A N 1
ATOM 1579 C CA . LEU A 1 205 ? 41.999 55.115 16.512 1.00 72.50 205 LEU A CA 1
ATOM 1580 C C . LEU A 1 205 ? 43.428 54.717 16.905 1.00 72.50 205 LEU A C 1
ATOM 1582 O O . LEU A 1 205 ? 44.094 55.451 17.637 1.00 72.50 205 LEU A O 1
ATOM 1586 N N . TRP A 1 206 ? 43.938 53.605 16.367 1.00 67.44 206 TRP A N 1
ATOM 1587 C CA . TRP A 1 206 ? 45.310 53.169 16.626 1.00 67.44 206 TRP A CA 1
ATOM 1588 C C . TRP A 1 206 ? 46.352 54.136 16.042 1.00 67.44 206 TRP A C 1
ATOM 1590 O O . TRP A 1 206 ? 47.297 54.515 16.733 1.00 67.44 206 TRP A O 1
ATOM 1600 N N . LYS A 1 207 ? 46.137 54.641 14.817 1.00 68.88 207 LYS A N 1
ATOM 1601 C CA . LYS A 1 207 ? 47.003 55.674 14.218 1.00 68.88 207 LYS A CA 1
ATOM 1602 C C . LYS A 1 207 ? 46.977 57.008 14.971 1.00 68.88 207 LYS A C 1
ATOM 1604 O O . LYS A 1 207 ? 47.982 57.711 14.952 1.00 68.88 207 LYS A O 1
ATOM 1609 N N . ARG A 1 208 ? 45.858 57.370 15.610 1.00 67.44 208 ARG A N 1
ATOM 1610 C CA . ARG A 1 208 ? 45.765 58.581 16.447 1.00 67.44 208 ARG A CA 1
ATOM 1611 C C . ARG A 1 208 ? 46.529 58.445 17.764 1.00 67.44 208 ARG A C 1
ATOM 1613 O O . ARG A 1 208 ? 47.170 59.404 18.169 1.00 67.44 208 ARG A O 1
ATOM 1620 N N . ARG A 1 209 ? 46.510 57.266 18.395 1.00 62.44 209 ARG A N 1
ATOM 1621 C CA . ARG A 1 209 ? 47.295 56.991 19.613 1.00 62.44 209 ARG A CA 1
ATOM 1622 C C . ARG A 1 209 ? 48.806 56.956 19.376 1.00 62.44 209 ARG A C 1
ATOM 1624 O O . ARG A 1 209 ? 49.545 57.289 20.283 1.00 62.44 209 ARG A O 1
ATOM 1631 N N . ALA A 1 210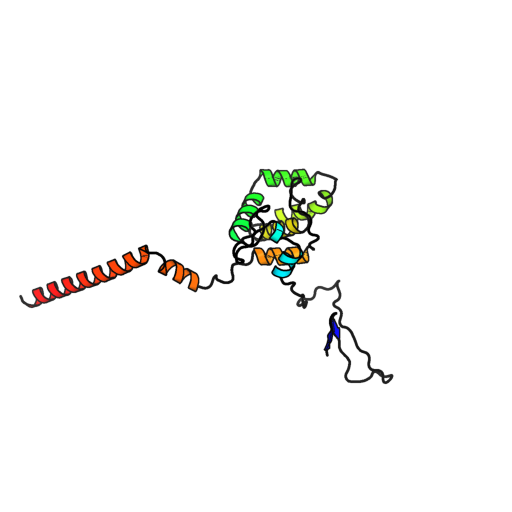 ? 49.256 56.589 18.177 1.00 61.78 210 ALA A N 1
ATOM 1632 C CA . ALA A 1 210 ? 50.680 56.544 17.827 1.00 61.78 210 ALA A CA 1
ATOM 1633 C C . ALA A 1 210 ? 51.289 57.913 17.438 1.00 61.78 210 ALA A C 1
ATOM 1635 O O . ALA A 1 210 ? 52.438 57.964 17.011 1.00 61.78 210 ALA A O 1
ATOM 1636 N N . ARG A 1 211 ? 50.517 59.009 17.510 1.00 57.62 211 ARG A N 1
ATOM 1637 C CA . ARG A 1 211 ? 50.964 60.385 17.205 1.00 57.62 211 ARG A CA 1
ATOM 1638 C C . ARG A 1 211 ? 50.904 61.329 18.416 1.00 57.62 211 ARG A C 1
ATOM 1640 O O . ARG A 1 211 ? 50.970 62.540 18.223 1.00 57.62 211 ARG A O 1
ATOM 1647 N N . VAL A 1 212 ? 50.744 60.781 19.621 1.00 53.03 212 VAL A N 1
ATOM 1648 C CA . VAL A 1 212 ? 50.862 61.496 20.901 1.00 53.03 212 VAL A CA 1
ATOM 1649 C C . VAL A 1 212 ? 52.100 60.981 21.613 1.00 53.03 212 VAL A C 1
ATOM 1651 O O . VAL A 1 212 ? 52.293 59.745 21.572 1.00 53.03 212 VAL A O 1
#

Sequence (212 aa):
MAIGPDGLYFAPLYANQADQTSVYKIVPDPTNSYPYRPLQVEDPRQIIRERGCLGCHQIRGDGGFGGAAGPPLNRELLIANVQARLNNQQYRQLLADLDQLEEEPWVSTRSARAAVLALEGEAAVRQWIINQIVEPRWDNRGSQMPNLGVTPAEAAIVADYLLAPPADSGWINRINTVLRSRLAWLSFGVGLIGGIAVAGIGRWLWKRRARV